Protein AF-A0AAV5D949-F1 (afdb_monomer_lite)

Organism: NCBI:txid191504

pLDDT: mean 74.68, std 20.15, range [32.56, 95.44]

InterPro domains:
  IPR048628 Exocyst complex component Sec3, C-terminal [PF20654] (2-278)

Structure (mmCIF, N/CA/C/O backbone):
data_AF-A0AAV5D949-F1
#
_entry.id   AF-A0AAV5D949-F1
#
loop_
_atom_site.group_PDB
_atom_site.id
_atom_site.type_symbol
_atom_site.label_atom_id
_atom_site.label_alt_id
_atom_site.label_comp_id
_atom_site.label_asym_id
_atom_site.label_entity_id
_atom_site.label_seq_id
_atom_site.pdbx_PDB_ins_code
_atom_site.Cartn_x
_atom_site.Cartn_y
_atom_site.Cartn_z
_atom_site.occupancy
_atom_site.B_iso_or_equiv
_atom_site.auth_seq_id
_atom_site.auth_comp_id
_atom_site.auth_asym_id
_atom_site.auth_atom_id
_atom_site.pdbx_PDB_model_num
ATOM 1 N N . MET A 1 1 ? 15.297 -3.477 -33.208 1.00 68.75 1 MET A N 1
ATOM 2 C CA . MET A 1 1 ? 16.360 -3.556 -32.180 1.00 68.75 1 MET A CA 1
ATOM 3 C C . MET A 1 1 ? 16.325 -4.951 -31.559 1.00 68.75 1 MET A C 1
ATOM 5 O O . MET A 1 1 ? 15.598 -5.147 -30.598 1.00 68.75 1 MET A O 1
ATOM 9 N N . GLN A 1 2 ? 17.064 -5.920 -32.110 1.00 80.25 2 GLN A N 1
ATOM 10 C CA . GLN A 1 2 ? 16.954 -7.345 -31.735 1.00 80.25 2 GLN A CA 1
ATOM 11 C C . GLN A 1 2 ? 17.128 -7.608 -30.227 1.00 80.25 2 GLN A C 1
ATOM 13 O O . GLN A 1 2 ? 16.377 -8.376 -29.640 1.00 80.25 2 GLN A O 1
ATOM 18 N N . PHE A 1 3 ? 18.030 -6.878 -29.565 1.00 82.19 3 PHE A N 1
ATOM 19 C CA . PHE A 1 3 ? 18.261 -7.021 -28.124 1.00 82.19 3 PHE A CA 1
ATOM 20 C C . PHE A 1 3 ? 17.050 -6.633 -27.247 1.00 82.19 3 PHE A C 1
ATOM 22 O O . PHE A 1 3 ? 16.949 -7.100 -26.113 1.00 82.19 3 PHE A O 1
ATOM 29 N N . VAL A 1 4 ? 16.140 -5.775 -27.735 1.00 83.44 4 VAL A N 1
ATOM 30 C CA . VAL A 1 4 ? 14.894 -5.423 -27.026 1.00 83.44 4 VAL A CA 1
ATOM 31 C C . VAL A 1 4 ? 13.921 -6.595 -27.085 1.00 83.44 4 VAL A C 1
ATOM 33 O O . VAL A 1 4 ? 13.303 -6.926 -26.076 1.00 83.44 4 VAL A O 1
ATOM 36 N N . ASP A 1 5 ? 13.816 -7.245 -28.244 1.00 87.19 5 ASP A N 1
ATOM 37 C CA . ASP A 1 5 ? 12.970 -8.426 -28.425 1.00 87.19 5 ASP A CA 1
ATOM 38 C C . ASP A 1 5 ? 13.488 -9.605 -27.590 1.00 87.19 5 ASP A C 1
ATOM 40 O O . ASP A 1 5 ? 12.704 -10.253 -26.895 1.00 87.19 5 ASP A O 1
ATOM 44 N N . ASP A 1 6 ? 14.810 -9.801 -27.546 1.00 87.75 6 ASP A N 1
ATOM 45 C CA . ASP A 1 6 ? 15.442 -10.795 -26.673 1.00 87.75 6 ASP A CA 1
ATOM 46 C C . ASP A 1 6 ? 15.144 -10.515 -25.194 1.00 87.75 6 ASP A C 1
ATOM 48 O O . ASP A 1 6 ? 14.794 -11.429 -24.445 1.00 87.75 6 ASP A O 1
ATOM 52 N N . ALA A 1 7 ? 15.241 -9.253 -24.757 1.00 86.56 7 ALA A N 1
ATOM 53 C CA . ALA A 1 7 ? 14.913 -8.868 -23.387 1.00 86.56 7 ALA A CA 1
ATOM 54 C C . ALA A 1 7 ? 13.438 -9.145 -23.053 1.00 86.56 7 ALA A C 1
ATOM 56 O O . ALA A 1 7 ? 13.158 -9.706 -21.994 1.00 86.56 7 ALA A O 1
ATOM 57 N N . CYS A 1 8 ? 12.512 -8.818 -23.962 1.00 89.06 8 CYS A N 1
ATOM 58 C CA . CYS A 1 8 ? 11.087 -9.115 -23.800 1.00 89.06 8 CYS A CA 1
ATOM 59 C C . CYS A 1 8 ? 10.851 -10.622 -23.635 1.00 89.06 8 CYS A C 1
ATOM 61 O O . CYS A 1 8 ? 10.204 -11.037 -22.676 1.00 89.06 8 CYS A O 1
ATOM 63 N N . TYR A 1 9 ? 11.460 -11.441 -24.495 1.00 88.31 9 TYR A N 1
ATOM 64 C CA . TYR A 1 9 ? 11.347 -12.897 -24.429 1.00 88.31 9 TYR A CA 1
ATOM 65 C C . TYR A 1 9 ? 11.876 -13.475 -23.104 1.00 88.31 9 TYR A C 1
ATOM 67 O O . TYR A 1 9 ? 11.264 -14.371 -22.516 1.00 88.31 9 TYR A O 1
ATOM 75 N N . GLN A 1 10 ? 12.996 -12.953 -22.586 1.00 87.06 10 GLN A N 1
ATOM 76 C CA . GLN A 1 10 ? 13.515 -13.385 -21.282 1.00 87.06 10 GLN A CA 1
ATOM 77 C C . GLN A 1 10 ? 12.576 -13.019 -20.126 1.00 87.06 10 GLN A C 1
ATOM 79 O O . GLN A 1 10 ? 12.446 -13.803 -19.185 1.00 87.06 10 GLN A O 1
ATOM 84 N N . ILE A 1 11 ? 11.927 -11.851 -20.189 1.00 88.62 11 ILE A N 1
ATOM 85 C CA . ILE A 1 11 ? 10.955 -11.419 -19.177 1.00 88.62 11 ILE A CA 1
ATOM 86 C C . ILE A 1 11 ? 9.724 -12.332 -19.221 1.00 88.62 11 ILE A C 1
ATOM 88 O O . ILE A 1 11 ? 9.352 -12.883 -18.191 1.00 88.62 11 ILE A O 1
ATOM 92 N N . GLU A 1 12 ? 9.151 -12.583 -20.399 1.00 87.50 12 GLU A N 1
ATOM 93 C CA . GLU A 1 12 ? 7.980 -13.461 -20.566 1.00 87.50 12 GLU A CA 1
ATOM 94 C C . GLU A 1 12 ? 8.229 -14.888 -20.061 1.00 87.50 12 GLU A C 1
ATOM 96 O O . GLU A 1 12 ? 7.373 -15.502 -19.426 1.00 87.50 12 GLU A O 1
ATOM 101 N N . LYS A 1 13 ? 9.432 -15.426 -20.285 1.00 84.50 13 LYS A N 1
ATOM 102 C CA . LYS A 1 13 ? 9.799 -16.769 -19.819 1.00 84.50 13 LYS A CA 1
ATOM 103 C C . LYS A 1 13 ? 9.964 -16.855 -18.296 1.00 84.50 13 LYS A C 1
ATOM 105 O O . LYS A 1 13 ? 9.935 -17.961 -17.747 1.00 84.50 13 LYS A O 1
ATOM 110 N N . TYR A 1 14 ? 10.144 -15.723 -17.612 1.00 78.69 14 TYR A N 1
ATOM 111 C CA . TYR A 1 14 ? 10.435 -15.697 -16.182 1.00 78.69 14 TYR A CA 1
ATOM 112 C C . TYR A 1 14 ? 9.275 -16.232 -15.331 1.00 78.69 14 TYR A C 1
ATOM 114 O O . TYR A 1 14 ? 9.539 -16.778 -14.270 1.00 78.69 14 TYR A O 1
ATOM 122 N N . GLU A 1 15 ? 8.029 -16.202 -15.820 1.00 67.31 15 GLU A N 1
ATOM 123 C CA . GLU A 1 15 ? 6.811 -16.621 -15.098 1.00 67.31 15 GLU A CA 1
ATOM 124 C C . GLU A 1 15 ? 6.887 -18.012 -14.418 1.00 67.31 15 GLU A C 1
ATOM 126 O O . GLU A 1 15 ? 6.203 -18.252 -13.428 1.00 67.31 15 GLU A O 1
ATOM 131 N N . ARG A 1 16 ? 7.695 -18.957 -14.923 1.00 60.06 16 ARG A N 1
ATOM 132 C CA . ARG A 1 16 ? 7.466 -20.394 -14.670 1.00 60.06 16 ARG A CA 1
ATOM 133 C C . ARG A 1 16 ? 8.043 -20.988 -13.377 1.00 60.06 16 ARG A C 1
ATOM 135 O O . ARG A 1 16 ? 7.654 -22.103 -13.065 1.00 60.06 16 ARG A O 1
ATOM 142 N N . ASN A 1 17 ? 8.944 -20.326 -12.637 1.00 53.75 17 ASN A N 1
ATOM 143 C CA . ASN A 1 17 ? 9.616 -20.931 -11.457 1.00 53.75 17 ASN A CA 1
ATOM 144 C C . ASN A 1 17 ? 10.099 -19.914 -10.391 1.00 53.75 17 ASN A C 1
ATOM 146 O O . ASN A 1 17 ? 11.137 -20.110 -9.754 1.00 53.75 17 ASN A O 1
ATOM 150 N N . VAL A 1 18 ? 9.405 -18.788 -10.213 1.00 62.72 18 VAL A N 1
ATOM 151 C CA . VAL A 1 18 ? 9.903 -17.674 -9.381 1.00 62.72 18 VAL A CA 1
ATOM 152 C C . VAL A 1 18 ? 9.480 -17.833 -7.924 1.00 62.72 18 VAL A C 1
ATOM 154 O O . VAL A 1 18 ? 8.304 -18.047 -7.635 1.00 62.72 18 VAL A O 1
ATOM 157 N N . ARG A 1 19 ? 10.426 -17.665 -6.991 1.00 65.75 19 ARG A N 1
ATOM 158 C CA . ARG A 1 19 ? 10.097 -17.423 -5.577 1.00 65.75 19 ARG A CA 1
ATOM 159 C C . ARG A 1 19 ? 9.357 -16.090 -5.475 1.00 65.75 19 ARG A C 1
ATOM 161 O O . ARG A 1 19 ? 9.929 -15.065 -5.822 1.00 65.75 19 ARG A O 1
ATOM 168 N N . GLN A 1 20 ? 8.121 -16.092 -4.987 1.00 72.38 20 GLN A N 1
ATOM 169 C CA . GLN A 1 20 ? 7.259 -14.900 -4.955 1.00 72.38 20 GLN A CA 1
ATOM 170 C C . GLN A 1 20 ? 7.545 -13.987 -3.755 1.00 72.38 20 GLN A C 1
ATOM 172 O O . GLN A 1 20 ? 6.646 -13.576 -3.027 1.00 72.38 20 GLN A O 1
ATOM 177 N N . ILE A 1 21 ? 8.829 -13.718 -3.521 1.00 75.31 21 ILE A N 1
ATOM 178 C CA . ILE A 1 21 ? 9.333 -12.840 -2.469 1.00 75.31 21 ILE A CA 1
ATOM 179 C C . ILE A 1 21 ? 10.535 -12.082 -3.039 1.00 75.31 21 ILE A C 1
ATOM 181 O O . ILE A 1 21 ? 11.415 -12.697 -3.651 1.00 75.31 21 ILE A O 1
ATOM 185 N N . GLY A 1 22 ? 10.592 -10.773 -2.799 1.00 83.88 22 GLY A N 1
ATOM 186 C CA . GLY A 1 22 ? 11.684 -9.916 -3.231 1.00 83.88 22 GLY A CA 1
ATOM 187 C C . GLY A 1 22 ? 11.547 -9.371 -4.649 1.00 83.88 22 GLY A C 1
ATOM 188 O O . GLY A 1 22 ? 10.557 -9.566 -5.362 1.00 83.88 22 GLY A O 1
ATOM 189 N N . VAL A 1 23 ? 12.586 -8.646 -5.055 1.00 88.88 23 VAL A N 1
ATOM 190 C CA . VAL A 1 23 ? 12.627 -7.937 -6.336 1.00 88.88 23 VAL A CA 1
ATOM 191 C C . VAL A 1 23 ? 12.998 -8.890 -7.473 1.00 88.88 23 VAL A C 1
ATOM 193 O O . VAL A 1 23 ? 14.046 -9.540 -7.446 1.00 88.88 23 VAL A O 1
ATOM 196 N N . VAL A 1 24 ? 12.173 -8.933 -8.520 1.00 90.31 24 VAL A N 1
ATOM 197 C CA . VAL A 1 24 ? 12.415 -9.749 -9.711 1.00 90.31 24 VAL A CA 1
ATOM 198 C C . VAL A 1 24 ? 13.650 -9.239 -10.474 1.00 90.31 24 VAL A C 1
ATOM 200 O O . VAL A 1 24 ? 13.808 -8.031 -10.668 1.00 90.31 24 VAL A O 1
ATOM 203 N N . PRO A 1 25 ? 14.535 -10.121 -10.977 1.00 88.25 25 PRO A N 1
ATOM 204 C CA . PRO A 1 25 ? 15.844 -9.732 -11.509 1.00 88.25 25 PRO A CA 1
ATOM 205 C C . PRO A 1 25 ? 15.811 -8.825 -12.741 1.00 88.25 25 PRO A C 1
ATOM 207 O O . PRO A 1 25 ? 16.803 -8.153 -13.024 1.00 88.25 25 PRO A O 1
ATOM 210 N N . TYR A 1 26 ? 14.714 -8.808 -13.503 1.00 89.19 26 TYR A N 1
ATOM 211 C CA . TYR A 1 26 ? 14.608 -7.954 -14.686 1.00 89.19 26 TYR A CA 1
ATOM 212 C C . TYR A 1 26 ? 14.356 -6.478 -14.341 1.00 89.19 26 TYR A C 1
ATOM 214 O O . TYR A 1 26 ? 14.733 -5.612 -15.125 1.00 89.19 26 TYR A O 1
ATOM 222 N N . ILE A 1 27 ? 13.816 -6.165 -13.156 1.00 89.69 27 ILE A N 1
ATOM 223 C CA . ILE A 1 27 ? 13.620 -4.779 -12.699 1.00 89.69 27 ILE A CA 1
ATOM 224 C C . ILE A 1 27 ? 14.947 -4.030 -12.527 1.00 89.69 27 ILE A C 1
ATOM 226 O O . ILE A 1 27 ? 15.116 -2.989 -13.159 1.00 89.69 27 ILE A O 1
ATOM 230 N N . PRO A 1 28 ? 15.941 -4.522 -11.760 1.00 83.62 28 PRO A N 1
ATOM 231 C CA . PRO A 1 28 ? 17.217 -3.825 -11.634 1.00 83.62 28 PRO A CA 1
ATOM 232 C C . PRO A 1 28 ? 18.026 -3.796 -12.937 1.00 83.62 28 PRO A C 1
ATOM 234 O O . PRO A 1 28 ? 18.882 -2.930 -13.086 1.00 83.62 28 PRO A O 1
ATOM 237 N N . ARG A 1 29 ? 17.761 -4.704 -13.888 1.00 85.75 29 ARG A N 1
ATOM 238 C CA . ARG A 1 29 ? 18.416 -4.725 -15.209 1.00 85.75 29 ARG A CA 1
ATOM 239 C C . ARG A 1 29 ? 17.853 -3.688 -16.182 1.00 85.75 29 ARG A C 1
ATOM 241 O O . ARG A 1 29 ? 18.522 -3.368 -17.163 1.00 85.75 29 ARG A O 1
ATOM 248 N N . PHE A 1 30 ? 16.667 -3.143 -15.908 1.00 84.88 30 PHE A N 1
ATOM 249 C CA . PHE A 1 30 ? 16.029 -2.144 -16.763 1.00 84.88 30 PHE A CA 1
ATOM 250 C C . PHE A 1 30 ? 16.908 -0.908 -16.978 1.00 84.88 30 PHE A C 1
ATOM 252 O O . PHE A 1 30 ? 17.024 -0.450 -18.107 1.00 84.88 30 PHE A O 1
ATOM 259 N N . SER A 1 31 ? 17.593 -0.409 -15.943 1.00 76.00 31 SER A N 1
ATOM 260 C CA . SER A 1 31 ? 18.441 0.789 -16.063 1.00 76.00 31 SER A CA 1
ATOM 261 C C . SER A 1 31 ? 19.597 0.602 -17.053 1.00 76.00 31 SER A C 1
ATOM 263 O O . SER A 1 31 ? 19.883 1.492 -17.850 1.00 76.00 31 SER A O 1
ATOM 265 N N . GLN A 1 32 ? 20.230 -0.575 -17.055 1.00 80.19 32 GLN A N 1
ATOM 266 C CA . GLN A 1 32 ? 21.300 -0.911 -18.001 1.00 80.19 32 GLN A CA 1
ATOM 267 C C . GLN A 1 32 ? 20.771 -1.004 -19.433 1.00 80.19 32 GLN A C 1
ATOM 269 O O . GLN A 1 32 ? 21.444 -0.599 -20.380 1.00 80.19 32 GLN A O 1
ATOM 274 N N . LEU A 1 33 ? 19.564 -1.548 -19.592 1.00 83.50 33 LEU A N 1
ATOM 275 C CA . LEU A 1 33 ? 18.920 -1.675 -20.889 1.00 83.50 33 LEU A CA 1
ATOM 276 C C . LEU A 1 33 ? 18.476 -0.315 -21.437 1.00 83.50 33 LEU A C 1
ATOM 278 O O . LEU A 1 33 ? 18.767 -0.016 -22.590 1.00 83.50 33 LEU A O 1
ATOM 282 N N . ALA A 1 34 ? 17.872 0.526 -20.596 1.00 82.44 34 ALA A N 1
ATOM 283 C CA . ALA A 1 34 ? 17.511 1.902 -20.917 1.00 82.44 34 ALA A CA 1
ATOM 284 C C . ALA A 1 34 ? 18.740 2.707 -21.367 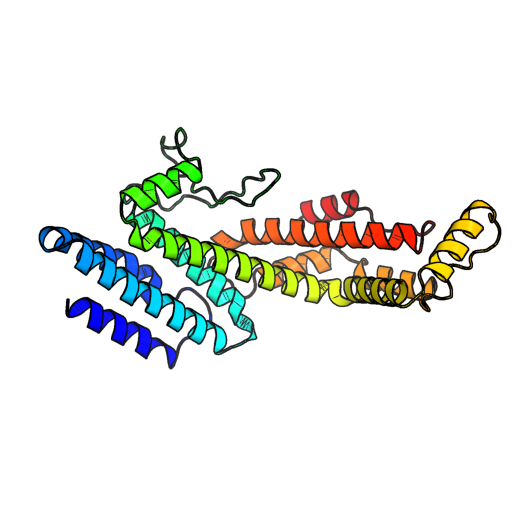1.00 82.44 34 ALA A C 1
ATOM 286 O O . ALA A 1 34 ? 18.732 3.292 -22.445 1.00 82.44 34 ALA A O 1
ATOM 287 N N . ALA A 1 35 ? 19.854 2.629 -20.629 1.00 80.00 35 ALA A N 1
ATOM 288 C CA . ALA A 1 35 ? 21.103 3.291 -21.013 1.00 80.00 35 ALA A CA 1
ATOM 289 C C . ALA A 1 35 ? 21.617 2.856 -22.398 1.00 80.00 35 ALA A C 1
ATOM 291 O O . ALA A 1 35 ? 22.103 3.686 -23.162 1.00 80.00 35 ALA A O 1
ATOM 292 N N . ARG A 1 36 ? 21.486 1.569 -22.755 1.00 82.44 36 ARG A N 1
ATOM 293 C CA . ARG A 1 36 ? 21.818 1.083 -24.107 1.00 82.44 36 ARG A CA 1
ATOM 294 C C . ARG A 1 36 ? 20.840 1.592 -25.160 1.00 82.44 36 ARG A C 1
ATOM 296 O O . ARG A 1 36 ? 21.269 1.902 -26.262 1.00 82.44 36 ARG A O 1
ATOM 303 N N . MET A 1 37 ? 19.548 1.670 -24.848 1.00 83.88 37 MET A N 1
ATOM 304 C CA . MET A 1 37 ? 18.523 2.177 -25.765 1.00 83.88 37 MET A CA 1
ATOM 305 C C . MET A 1 37 ? 18.729 3.664 -26.083 1.00 83.88 37 MET A C 1
ATOM 307 O O . MET A 1 37 ? 18.634 4.046 -27.248 1.00 83.88 37 MET A O 1
ATOM 311 N N . GLU A 1 38 ? 19.106 4.480 -25.095 1.00 81.00 38 GLU A N 1
ATOM 312 C CA . GLU A 1 38 ? 19.40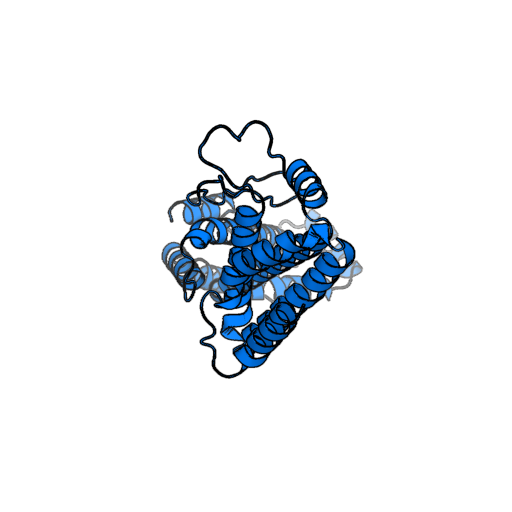3 5.906 -25.301 1.00 81.00 38 GLU A CA 1
ATOM 313 C C . GLU A 1 38 ? 20.604 6.148 -26.243 1.00 81.00 38 GLU A C 1
ATOM 315 O O . GLU A 1 38 ? 20.665 7.176 -26.911 1.00 81.00 38 GLU A O 1
ATOM 320 N N . GLN A 1 39 ? 21.534 5.195 -26.398 1.00 80.25 39 GLN A N 1
ATOM 321 C CA . GLN A 1 39 ? 22.636 5.324 -27.370 1.00 80.25 39 GLN A CA 1
ATOM 322 C C . GLN A 1 39 ? 22.149 5.355 -28.831 1.00 80.25 39 GLN A C 1
ATOM 324 O O . GLN A 1 39 ? 22.858 5.846 -29.708 1.00 80.25 39 GLN A O 1
ATOM 329 N N . TYR A 1 40 ? 20.936 4.860 -29.102 1.00 76.12 40 TYR A N 1
ATOM 330 C CA . TYR A 1 40 ? 20.347 4.797 -30.443 1.00 76.12 40 TYR A CA 1
ATOM 331 C C . TYR A 1 40 ? 19.478 6.013 -30.797 1.00 76.12 40 TYR A C 1
ATOM 333 O O . TYR A 1 40 ? 18.932 6.056 -31.902 1.00 76.12 40 TYR A O 1
ATOM 341 N N . ILE A 1 41 ? 19.359 7.021 -29.918 1.00 71.44 41 ILE A N 1
ATOM 342 C CA . ILE A 1 41 ? 18.559 8.235 -30.188 1.00 71.44 41 ILE A CA 1
ATOM 343 C C . ILE A 1 41 ? 19.006 8.935 -31.474 1.00 71.44 41 ILE A C 1
ATOM 345 O O . ILE A 1 41 ? 18.161 9.441 -32.209 1.00 71.44 41 ILE A O 1
ATOM 349 N N . ASN A 1 42 ? 20.305 8.892 -31.793 1.00 67.69 42 ASN A N 1
ATOM 350 C CA . ASN A 1 42 ? 20.860 9.467 -33.022 1.00 67.69 42 ASN A CA 1
ATOM 351 C C . ASN A 1 42 ? 20.287 8.836 -34.314 1.00 67.69 42 ASN A C 1
ATOM 353 O O . ASN A 1 42 ? 20.532 9.366 -35.393 1.00 67.69 42 ASN A O 1
ATOM 357 N N . GLY A 1 43 ? 19.548 7.719 -34.223 1.00 64.69 43 GLY A N 1
ATOM 358 C CA . GLY A 1 43 ? 18.861 7.067 -35.342 1.00 64.69 43 GLY A CA 1
ATOM 359 C C . GLY A 1 43 ? 17.377 7.441 -35.504 1.00 64.69 43 GLY A C 1
ATOM 360 O O . GLY A 1 43 ? 16.936 7.607 -36.636 1.00 64.69 43 GLY A O 1
ATOM 361 N N . SER A 1 44 ? 16.604 7.549 -34.407 1.00 76.56 44 SER A N 1
ATOM 362 C CA . SER A 1 44 ? 15.207 8.049 -34.343 1.00 76.56 44 SER A CA 1
ATOM 363 C C . SER A 1 44 ? 14.648 7.907 -32.913 1.00 76.56 44 SER A C 1
ATOM 365 O O . SER A 1 44 ? 14.584 6.796 -32.379 1.00 76.56 44 SER A O 1
ATOM 367 N N . ARG A 1 45 ? 14.198 9.011 -32.296 1.00 83.31 45 ARG A N 1
ATOM 368 C CA . ARG A 1 45 ? 13.609 9.016 -30.941 1.00 83.31 45 ARG A CA 1
ATOM 369 C C . ARG A 1 45 ? 12.348 8.146 -30.847 1.00 83.31 45 ARG A C 1
ATOM 371 O O . ARG A 1 45 ? 12.193 7.407 -29.875 1.00 83.31 45 ARG A O 1
ATOM 378 N N . ASP A 1 46 ? 11.519 8.151 -31.889 1.00 84.75 46 ASP A N 1
ATOM 379 C CA . ASP A 1 46 ? 10.260 7.400 -31.928 1.00 84.75 46 ASP A CA 1
ATOM 380 C C . ASP A 1 46 ? 10.475 5.889 -31.786 1.00 84.75 46 ASP A C 1
ATOM 382 O O . ASP A 1 46 ? 9.691 5.203 -31.131 1.00 84.75 46 ASP A O 1
ATOM 386 N N . LEU A 1 47 ? 11.554 5.351 -32.364 1.00 84.88 47 LEU A N 1
ATOM 387 C CA . LEU A 1 47 ? 11.880 3.926 -32.249 1.00 84.88 47 LEU A CA 1
ATOM 388 C C . LEU A 1 47 ? 12.289 3.548 -30.820 1.00 84.88 47 LEU A C 1
ATOM 390 O O . LEU A 1 47 ? 11.938 2.468 -30.339 1.00 84.88 47 LEU A O 1
ATOM 394 N N . VAL A 1 48 ? 13.015 4.434 -30.136 1.00 85.38 48 VAL A N 1
ATOM 395 C CA . VAL A 1 48 ? 13.416 4.260 -28.733 1.00 85.38 48 VAL A CA 1
ATOM 396 C C . VAL A 1 48 ? 12.188 4.326 -27.822 1.00 85.38 48 VAL A C 1
ATOM 398 O O . VAL A 1 48 ? 12.013 3.470 -26.956 1.00 85.38 48 VAL A O 1
ATOM 401 N N . ASP A 1 49 ? 11.281 5.269 -28.071 1.00 87.50 49 ASP A N 1
ATOM 402 C CA . ASP A 1 49 ? 10.034 5.423 -27.318 1.00 87.50 49 ASP A CA 1
ATOM 403 C C . ASP A 1 49 ? 9.060 4.247 -27.517 1.00 87.50 49 ASP A C 1
ATOM 405 O O . ASP A 1 49 ? 8.459 3.751 -26.555 1.00 87.50 49 ASP A O 1
ATOM 409 N N . GLN A 1 50 ? 8.951 3.723 -28.741 1.00 88.81 50 GLN A N 1
ATOM 410 C CA . GLN A 1 50 ? 8.203 2.491 -29.013 1.00 88.81 50 GLN A CA 1
ATOM 411 C C . GLN A 1 50 ? 8.800 1.293 -28.270 1.00 88.81 50 GLN A C 1
ATOM 413 O O . GLN A 1 50 ? 8.065 0.499 -27.676 1.00 88.81 50 GLN A O 1
ATOM 418 N N . ALA A 1 51 ? 10.129 1.178 -28.247 1.00 89.69 51 ALA A N 1
ATOM 419 C CA . ALA A 1 51 ? 10.810 0.117 -27.520 1.00 89.69 51 ALA A CA 1
ATOM 420 C C . ALA A 1 51 ? 10.605 0.230 -25.996 1.00 89.69 51 ALA A C 1
ATOM 422 O O . ALA A 1 51 ? 10.352 -0.789 -25.353 1.00 89.69 51 ALA A O 1
ATOM 423 N N . TYR A 1 52 ? 10.622 1.443 -25.424 1.00 90.00 52 TYR A N 1
ATOM 424 C CA . TYR A 1 52 ? 10.281 1.660 -24.012 1.00 90.00 52 TYR A CA 1
ATOM 425 C C . TYR A 1 52 ? 8.849 1.259 -23.697 1.00 90.00 52 TYR A C 1
ATOM 427 O O . TYR A 1 52 ? 8.601 0.571 -22.707 1.00 90.00 52 TYR A O 1
ATOM 435 N N . THR A 1 53 ? 7.914 1.663 -24.557 1.00 91.25 53 THR A N 1
ATOM 436 C CA . THR A 1 53 ? 6.504 1.304 -24.404 1.00 91.25 53 THR A CA 1
ATOM 437 C C . THR A 1 53 ? 6.347 -0.214 -24.379 1.00 91.25 53 THR A C 1
ATOM 439 O O . THR A 1 53 ? 5.757 -0.754 -23.448 1.00 91.25 53 THR A O 1
ATOM 442 N N . LYS A 1 54 ? 6.941 -0.917 -25.349 1.00 92.31 54 LYS A N 1
ATOM 443 C CA . LYS A 1 54 ? 6.876 -2.380 -25.436 1.00 92.31 54 LYS A CA 1
ATOM 444 C C . LYS A 1 54 ? 7.444 -3.049 -24.184 1.00 92.31 54 LYS A C 1
ATOM 446 O O . LYS A 1 54 ? 6.772 -3.882 -23.577 1.00 92.31 54 LYS A O 1
ATOM 451 N N . ILE A 1 55 ? 8.660 -2.681 -23.782 1.00 92.06 55 ILE A N 1
ATOM 452 C CA . ILE A 1 55 ? 9.348 -3.404 -22.714 1.00 92.06 55 ILE A CA 1
ATOM 453 C C . ILE A 1 55 ? 8.745 -3.148 -21.336 1.00 92.06 55 ILE A C 1
ATOM 455 O O . ILE A 1 55 ? 8.532 -4.102 -20.593 1.00 92.06 55 ILE A O 1
ATOM 459 N N . VAL A 1 56 ? 8.423 -1.897 -20.994 1.00 92.62 56 VAL A N 1
ATOM 460 C CA . VAL A 1 56 ? 7.887 -1.578 -19.664 1.00 92.62 56 VAL A CA 1
ATOM 461 C C . VAL A 1 56 ? 6.470 -2.127 -19.513 1.00 92.62 56 VAL A C 1
ATOM 463 O O . VAL A 1 56 ? 6.132 -2.665 -18.458 1.00 92.62 56 VAL A O 1
ATOM 466 N N . SER A 1 57 ? 5.670 -2.106 -20.586 1.00 94.19 57 SER A N 1
ATOM 467 C CA . SER A 1 57 ? 4.368 -2.777 -20.598 1.00 94.19 57 SER A CA 1
ATOM 468 C C . SER A 1 57 ? 4.494 -4.276 -20.313 1.00 94.19 57 SER A C 1
ATOM 470 O O . SER A 1 57 ? 3.781 -4.782 -19.448 1.00 94.19 57 SER A O 1
ATOM 472 N N . ILE A 1 58 ? 5.420 -4.984 -20.972 1.00 94.06 58 ILE A N 1
ATOM 473 C CA . ILE A 1 58 ? 5.651 -6.414 -20.707 1.00 94.06 58 ILE A CA 1
ATOM 474 C C . ILE A 1 58 ? 6.156 -6.625 -19.274 1.00 94.06 58 ILE A C 1
ATOM 476 O O . ILE A 1 58 ? 5.634 -7.486 -18.573 1.00 94.06 58 ILE A O 1
ATOM 480 N N . MET A 1 59 ? 7.102 -5.813 -18.790 1.00 94.25 59 MET A N 1
ATOM 481 C CA . MET A 1 59 ? 7.604 -5.907 -17.413 1.00 94.25 59 MET A CA 1
ATOM 482 C C . MET A 1 59 ? 6.483 -5.846 -16.372 1.00 94.25 59 MET A C 1
ATOM 484 O O . MET A 1 59 ? 6.507 -6.629 -15.422 1.00 94.25 59 MET A O 1
ATOM 488 N N . PHE A 1 60 ? 5.517 -4.937 -16.542 1.00 95.44 60 PHE A N 1
ATOM 489 C CA . PHE A 1 60 ? 4.404 -4.774 -15.604 1.00 95.44 60 PHE A CA 1
ATOM 490 C C . PHE A 1 60 ? 3.382 -5.904 -15.732 1.00 95.44 60 PHE A C 1
ATOM 492 O O . PHE A 1 60 ? 2.975 -6.454 -14.716 1.00 95.44 60 PHE A O 1
ATOM 499 N N . VAL A 1 61 ? 3.024 -6.316 -16.953 1.00 95.06 61 VAL A N 1
ATOM 500 C CA . VAL A 1 61 ? 2.109 -7.453 -17.170 1.00 95.06 61 VAL A CA 1
ATOM 501 C C . VAL A 1 61 ? 2.664 -8.735 -16.552 1.00 95.06 61 VAL A C 1
ATOM 503 O O . VAL A 1 61 ? 1.942 -9.470 -15.882 1.00 95.06 61 VAL A O 1
ATOM 506 N N . ILE A 1 62 ? 3.952 -9.005 -16.756 1.00 93.25 62 ILE A N 1
ATOM 507 C CA . ILE A 1 62 ? 4.605 -10.191 -16.205 1.00 93.25 62 ILE A CA 1
ATOM 508 C C . ILE A 1 62 ? 4.748 -10.082 -14.683 1.00 93.25 62 ILE A C 1
ATOM 510 O O . ILE A 1 62 ? 4.525 -11.071 -13.989 1.00 93.25 62 ILE A O 1
ATOM 514 N N . LEU A 1 63 ? 5.044 -8.891 -14.148 1.00 93.75 63 LEU A N 1
ATOM 515 C CA . LEU A 1 63 ? 5.104 -8.674 -12.700 1.00 93.75 63 LEU A CA 1
ATOM 516 C C . LEU A 1 63 ? 3.756 -8.973 -12.031 1.00 93.75 63 LEU A C 1
ATOM 518 O O . LEU A 1 63 ? 3.720 -9.690 -11.035 1.00 93.75 63 LEU A O 1
ATOM 522 N N . GLU A 1 64 ? 2.661 -8.475 -12.604 1.00 93.44 64 GLU A N 1
ATOM 523 C CA . GLU A 1 64 ? 1.300 -8.728 -12.118 1.00 93.44 64 GLU A CA 1
ATOM 524 C C . GLU A 1 64 ? 0.964 -10.224 -12.130 1.00 93.44 64 GLU A C 1
ATOM 526 O O . GLU A 1 64 ? 0.461 -10.765 -11.146 1.00 93.44 64 GLU A O 1
ATOM 531 N N . LYS A 1 65 ? 1.317 -10.938 -13.205 1.00 91.62 65 LYS A N 1
ATOM 532 C CA . LYS A 1 65 ? 1.127 -12.393 -13.263 1.00 91.62 65 LYS A CA 1
ATOM 533 C C . LYS A 1 65 ? 1.954 -13.135 -12.216 1.00 91.62 65 LYS A C 1
ATOM 535 O O . LYS A 1 65 ? 1.433 -14.053 -11.593 1.00 91.62 65 LYS A O 1
ATOM 540 N N . ILE A 1 66 ? 3.212 -12.740 -12.001 1.00 90.94 66 ILE A N 1
ATOM 541 C CA . ILE A 1 66 ? 4.076 -13.329 -10.964 1.00 90.94 66 ILE A CA 1
ATOM 542 C C . ILE A 1 66 ? 3.471 -13.098 -9.578 1.00 90.94 66 ILE A C 1
ATOM 544 O O . ILE A 1 66 ? 3.419 -14.029 -8.777 1.00 90.94 66 ILE A O 1
ATOM 548 N N . ALA A 1 67 ? 2.984 -11.886 -9.302 1.00 91.38 67 ALA A N 1
ATOM 549 C CA . ALA A 1 67 ? 2.346 -11.558 -8.033 1.00 91.38 67 ALA A CA 1
ATOM 550 C C . ALA A 1 67 ? 1.105 -12.431 -7.774 1.00 91.38 67 ALA A C 1
ATOM 552 O O . ALA A 1 67 ? 0.877 -12.847 -6.641 1.00 91.38 67 ALA A O 1
ATOM 553 N N . GLN A 1 68 ? 0.341 -12.759 -8.820 1.00 90.50 68 GLN A N 1
ATOM 554 C CA . GLN A 1 68 ? -0.879 -13.568 -8.730 1.00 90.50 68 GLN A CA 1
ATOM 555 C C . GLN A 1 68 ? -0.649 -15.076 -8.538 1.00 90.50 68 GLN A C 1
ATOM 557 O O . GLN A 1 68 ? -1.608 -15.781 -8.225 1.00 90.50 68 GLN A O 1
ATOM 562 N N . VAL A 1 69 ? 0.584 -15.583 -8.678 1.00 88.56 69 VAL A N 1
ATOM 563 C CA . VAL A 1 69 ? 0.881 -17.019 -8.495 1.00 88.56 69 VAL A CA 1
ATOM 564 C C . VAL A 1 69 ? 0.536 -17.489 -7.076 1.00 88.56 69 VAL A C 1
ATOM 566 O O . VAL A 1 69 ? -0.091 -18.536 -6.913 1.00 88.56 69 VAL A O 1
ATOM 569 N N . GLU A 1 70 ? 0.874 -16.697 -6.053 1.00 86.12 70 GLU A N 1
ATOM 570 C CA . GLU A 1 70 ? 0.467 -16.935 -4.665 1.00 86.12 70 GLU A CA 1
ATOM 571 C C . GLU A 1 70 ? -0.333 -15.736 -4.128 1.00 86.12 70 GLU A C 1
ATOM 573 O O . GLU A 1 70 ? 0.256 -14.727 -3.724 1.00 86.12 70 GLU A O 1
ATOM 578 N N . PRO A 1 71 ? -1.672 -15.855 -4.004 1.00 85.75 71 PRO A N 1
ATOM 579 C CA . PRO A 1 71 ? -2.552 -14.768 -3.557 1.00 85.75 71 PRO A CA 1
ATOM 580 C C . PRO A 1 71 ? -2.152 -14.118 -2.225 1.00 85.75 71 PRO A C 1
ATOM 582 O O . PRO A 1 71 ? -2.431 -12.950 -1.975 1.00 85.75 71 PRO A O 1
ATOM 585 N N . LYS A 1 72 ? -1.468 -14.873 -1.360 1.00 85.88 72 LYS A N 1
ATOM 586 C CA . LYS A 1 72 ? -0.961 -14.412 -0.063 1.00 85.88 72 LYS A CA 1
ATOM 587 C C . LYS A 1 72 ? 0.117 -13.327 -0.178 1.00 85.88 72 LYS A C 1
ATOM 589 O O . LYS A 1 72 ? 0.276 -12.550 0.764 1.00 85.88 72 LYS A O 1
ATOM 594 N N . TYR A 1 73 ? 0.887 -13.315 -1.264 1.00 89.69 73 TYR A N 1
ATOM 595 C CA . TYR A 1 73 ? 2.058 -12.449 -1.421 1.00 89.69 73 TYR A CA 1
ATOM 596 C C . TYR A 1 73 ? 1.869 -11.353 -2.464 1.00 89.69 73 TYR A C 1
ATOM 598 O O . TYR A 1 73 ? 2.763 -10.523 -2.588 1.00 89.69 73 TYR A O 1
ATOM 606 N N . VAL A 1 74 ? 0.720 -11.306 -3.150 1.00 92.31 74 VAL A N 1
ATOM 607 C CA . VAL A 1 74 ? 0.416 -10.349 -4.229 1.00 92.31 74 VAL A CA 1
ATOM 608 C C . VAL A 1 74 ? 0.878 -8.940 -3.874 1.00 92.31 74 VAL A C 1
ATOM 610 O O . VAL A 1 74 ? 1.744 -8.388 -4.545 1.00 92.31 74 VAL A O 1
ATOM 613 N N . ASP A 1 75 ? 0.365 -8.373 -2.781 1.00 93.75 75 ASP A N 1
ATOM 614 C CA . ASP A 1 75 ? 0.675 -6.986 -2.440 1.00 93.75 75 ASP A CA 1
ATOM 615 C C . ASP A 1 75 ? 2.142 -6.787 -2.033 1.00 93.75 75 ASP A C 1
ATOM 617 O O . ASP A 1 75 ? 2.713 -5.753 -2.358 1.00 93.75 75 ASP A O 1
ATOM 621 N N . ILE A 1 76 ? 2.770 -7.776 -1.383 1.00 92.00 76 ILE A N 1
ATOM 622 C CA . ILE A 1 76 ? 4.190 -7.718 -0.990 1.00 92.00 76 ILE A CA 1
ATOM 623 C C . ILE A 1 76 ? 5.079 -7.716 -2.238 1.00 92.00 76 ILE A C 1
ATOM 625 O O . ILE A 1 76 ? 5.972 -6.884 -2.367 1.00 92.00 76 ILE A O 1
ATOM 629 N N . VAL A 1 77 ? 4.799 -8.606 -3.192 1.00 92.94 77 VAL A N 1
ATOM 630 C CA . VAL A 1 77 ? 5.524 -8.659 -4.463 1.00 92.94 77 VAL A CA 1
ATOM 631 C C . VAL A 1 77 ? 5.353 -7.340 -5.208 1.00 92.94 77 VAL A C 1
ATOM 633 O O . VAL A 1 77 ? 6.351 -6.744 -5.606 1.00 92.94 77 VAL A O 1
ATOM 636 N N . LEU A 1 78 ? 4.123 -6.846 -5.365 1.00 94.25 78 LEU A N 1
ATOM 637 C CA . LEU A 1 78 ? 3.873 -5.607 -6.102 1.00 94.25 78 LEU A CA 1
ATOM 638 C C . LEU A 1 78 ? 4.550 -4.402 -5.435 1.00 94.25 78 LEU A C 1
ATOM 640 O O . LEU A 1 78 ? 5.244 -3.652 -6.123 1.00 94.25 78 LEU A O 1
ATOM 644 N N . LEU A 1 79 ? 4.416 -4.227 -4.114 1.00 92.31 79 LEU A N 1
ATOM 645 C CA . LEU A 1 79 ? 4.989 -3.062 -3.435 1.00 92.31 79 LEU A CA 1
ATOM 646 C C . LEU A 1 79 ? 6.525 -3.044 -3.513 1.00 92.31 79 LEU A C 1
ATOM 648 O O . LEU A 1 79 ? 7.101 -2.004 -3.825 1.00 92.31 79 LEU A O 1
ATOM 652 N N . GLU A 1 80 ? 7.201 -4.181 -3.322 1.00 89.81 80 GLU A N 1
ATOM 653 C CA . GLU A 1 80 ? 8.669 -4.228 -3.384 1.00 89.81 80 GLU A CA 1
ATOM 654 C C . GLU A 1 80 ? 9.182 -3.960 -4.798 1.00 89.81 80 GLU A C 1
ATOM 656 O O . GLU A 1 80 ? 10.153 -3.230 -5.008 1.00 89.81 80 GLU A O 1
ATOM 661 N N . ASN A 1 81 ? 8.514 -4.546 -5.788 1.00 92.81 81 ASN A N 1
ATOM 662 C CA . ASN A 1 81 ? 8.946 -4.475 -7.172 1.00 92.81 81 ASN A CA 1
ATOM 663 C C . ASN A 1 81 ? 8.678 -3.099 -7.789 1.00 92.81 81 ASN A C 1
ATOM 665 O O . ASN A 1 81 ? 9.547 -2.575 -8.489 1.00 92.81 81 ASN A O 1
ATOM 669 N N . TYR A 1 82 ? 7.539 -2.469 -7.493 1.00 90.81 82 TYR A N 1
ATOM 670 C CA . TYR A 1 82 ? 7.283 -1.103 -7.948 1.00 90.81 82 TYR A CA 1
ATOM 671 C C . TYR A 1 82 ? 8.173 -0.078 -7.241 1.00 90.81 82 TYR A C 1
ATOM 673 O O . TYR A 1 82 ? 8.702 0.804 -7.919 1.00 90.81 82 TYR A O 1
ATOM 681 N N . ALA A 1 83 ? 8.449 -0.235 -5.941 1.00 86.19 83 ALA A N 1
ATOM 682 C CA . ALA A 1 83 ? 9.427 0.606 -5.247 1.00 86.19 83 ALA A CA 1
ATOM 683 C C . ALA A 1 83 ? 10.830 0.468 -5.866 1.00 86.19 83 ALA A C 1
ATOM 685 O O . ALA A 1 83 ? 11.501 1.464 -6.154 1.00 86.19 83 ALA A O 1
ATOM 686 N N . ALA A 1 84 ? 11.260 -0.765 -6.155 1.00 85.44 84 ALA A N 1
ATOM 687 C CA . ALA A 1 84 ? 12.532 -1.020 -6.822 1.00 85.44 84 ALA A CA 1
ATOM 688 C C . ALA A 1 84 ? 12.578 -0.422 -8.236 1.00 85.44 84 ALA A C 1
ATOM 690 O O . ALA A 1 84 ? 13.598 0.156 -8.621 1.00 85.44 84 ALA A O 1
ATOM 691 N N . PHE A 1 85 ? 11.485 -0.515 -9.000 1.00 87.12 85 PHE A N 1
ATOM 692 C CA . PHE A 1 85 ? 11.373 0.121 -10.311 1.00 87.12 85 PHE A CA 1
ATOM 693 C C . PHE A 1 85 ? 11.523 1.641 -10.198 1.00 87.12 85 PHE A C 1
ATOM 695 O O . PHE A 1 85 ? 12.362 2.213 -10.889 1.00 87.12 85 PHE A O 1
ATOM 702 N N . GLN A 1 86 ? 10.795 2.289 -9.283 1.00 79.88 86 GLN A N 1
ATOM 703 C CA . GLN A 1 86 ? 10.879 3.735 -9.051 1.00 79.88 86 GLN A CA 1
ATOM 704 C C . GLN A 1 86 ? 12.289 4.185 -8.646 1.00 79.88 86 GLN A C 1
ATOM 706 O O . GLN A 1 86 ? 12.788 5.179 -9.172 1.00 79.88 86 GLN A O 1
ATOM 711 N N . HIS A 1 87 ? 12.961 3.438 -7.765 1.00 76.12 87 HIS A N 1
ATOM 712 C CA . HIS A 1 87 ? 14.340 3.726 -7.365 1.00 76.12 87 HIS A CA 1
ATOM 713 C C . HIS A 1 87 ? 15.304 3.598 -8.557 1.00 76.12 87 HIS A C 1
ATOM 715 O O . HIS A 1 87 ? 16.092 4.503 -8.832 1.00 76.12 87 HIS A O 1
ATOM 721 N N . ARG A 1 88 ? 15.234 2.502 -9.323 1.00 77.12 88 ARG A N 1
ATOM 722 C CA . ARG A 1 88 ? 16.099 2.300 -10.504 1.00 77.12 88 ARG A CA 1
ATOM 723 C C . ARG A 1 88 ? 15.849 3.339 -11.588 1.00 77.12 88 ARG A C 1
ATOM 725 O O . ARG A 1 88 ? 16.791 3.765 -12.252 1.00 77.12 88 ARG A O 1
ATOM 732 N N . TYR A 1 89 ? 14.602 3.763 -11.724 1.00 73.25 89 TYR A N 1
ATOM 733 C CA . TYR A 1 89 ? 14.198 4.824 -12.623 1.00 73.25 89 TYR A CA 1
ATOM 734 C C . TYR A 1 89 ? 14.797 6.183 -12.214 1.00 73.25 89 TYR A C 1
ATOM 736 O O . TYR A 1 89 ? 15.345 6.896 -13.051 1.00 73.25 89 TYR A O 1
ATOM 744 N N . ALA A 1 90 ? 14.774 6.518 -10.920 1.00 68.88 90 ALA A N 1
ATOM 745 C CA . ALA A 1 90 ? 15.383 7.744 -10.404 1.00 68.88 90 ALA A CA 1
ATOM 746 C C . ALA A 1 90 ? 16.909 7.785 -10.623 1.00 68.88 90 ALA A C 1
ATOM 748 O O . ALA A 1 90 ? 17.435 8.809 -11.058 1.00 68.88 90 ALA A O 1
ATOM 749 N N . LEU A 1 91 ? 17.608 6.664 -10.396 1.00 66.88 91 LEU A N 1
ATOM 750 C CA . LEU A 1 91 ? 19.052 6.550 -10.655 1.00 66.88 91 LEU A CA 1
ATOM 751 C C . LEU A 1 91 ? 19.404 6.685 -12.141 1.00 66.88 91 LEU A C 1
ATOM 753 O O . LEU A 1 91 ? 20.452 7.229 -12.475 1.00 66.88 91 LEU A O 1
ATOM 757 N N . PHE A 1 92 ? 18.545 6.196 -13.038 1.00 67.00 92 PHE A N 1
ATOM 758 C CA . PHE A 1 92 ? 18.740 6.360 -14.479 1.00 67.00 92 PHE A CA 1
ATOM 759 C C . PHE A 1 92 ? 18.691 7.838 -14.896 1.00 67.00 92 PHE A C 1
ATOM 761 O O . PHE A 1 92 ? 19.526 8.274 -15.683 1.00 67.00 92 PHE A O 1
ATOM 768 N N . LEU A 1 93 ? 17.758 8.617 -14.338 1.00 65.88 93 LEU A N 1
ATOM 769 C CA . LEU A 1 93 ? 17.646 10.049 -14.632 1.00 65.88 93 LEU A CA 1
ATOM 770 C C . LEU A 1 93 ? 18.752 10.893 -13.990 1.00 65.88 93 LEU A C 1
ATOM 772 O O . LEU A 1 93 ? 19.156 11.906 -14.558 1.00 65.88 93 LEU A O 1
ATOM 776 N N . ASN A 1 94 ? 19.235 10.501 -12.809 1.00 62.31 94 ASN A N 1
ATOM 777 C CA . ASN A 1 94 ? 20.305 11.207 -12.113 1.00 62.31 94 ASN A CA 1
ATOM 778 C C . ASN A 1 94 ? 21.380 10.227 -11.607 1.00 62.31 94 ASN A C 1
ATOM 780 O O . ASN A 1 94 ? 21.343 9.823 -10.441 1.00 62.31 94 ASN A O 1
ATOM 784 N N . PRO A 1 95 ? 22.368 9.882 -12.456 1.00 58.47 95 PRO A N 1
ATOM 785 C CA . PRO A 1 95 ? 23.426 8.927 -12.114 1.00 58.47 95 PRO A CA 1
ATOM 786 C C . PRO A 1 95 ? 24.339 9.388 -10.970 1.00 58.47 95 PRO A C 1
ATOM 788 O O . PRO A 1 95 ? 24.999 8.563 -10.345 1.00 58.47 95 PRO A O 1
ATOM 791 N N . ASN A 1 96 ? 24.387 10.699 -10.704 1.00 50.00 96 ASN A N 1
ATOM 792 C CA . ASN A 1 96 ? 25.204 11.297 -9.647 1.00 50.00 96 ASN A CA 1
ATOM 793 C C . ASN A 1 96 ? 24.476 11.358 -8.297 1.00 50.00 96 ASN A C 1
ATOM 795 O O . ASN A 1 96 ? 25.065 11.821 -7.320 1.00 50.00 96 ASN A O 1
ATOM 799 N N . CYS A 1 97 ? 23.205 10.942 -8.224 1.00 49.31 97 CYS A N 1
ATOM 800 C CA . CYS A 1 97 ? 22.507 10.914 -6.950 1.00 49.31 97 CYS A CA 1
ATOM 801 C C . CYS A 1 97 ? 22.956 9.705 -6.120 1.00 49.31 97 CYS A C 1
ATOM 803 O O . CYS A 1 97 ? 22.827 8.560 -6.551 1.00 49.31 97 CYS A O 1
ATOM 805 N N . ASP A 1 98 ? 23.502 9.973 -4.930 1.00 43.50 98 ASP A N 1
ATOM 806 C CA . ASP A 1 98 ? 23.943 8.939 -3.996 1.00 43.50 98 ASP A CA 1
ATOM 807 C C . ASP A 1 98 ? 22.744 8.071 -3.560 1.00 43.50 98 ASP A C 1
ATOM 809 O O . ASP A 1 98 ? 21.698 8.565 -3.117 1.00 43.50 98 ASP A O 1
ATOM 813 N N . ALA A 1 99 ? 22.900 6.753 -3.698 1.00 40.56 99 ALA A N 1
ATOM 814 C CA . ALA A 1 99 ? 21.871 5.740 -3.458 1.00 40.56 99 ALA A CA 1
ATOM 815 C C . ALA A 1 99 ? 21.523 5.556 -1.965 1.00 40.56 99 ALA A C 1
ATOM 817 O O . ALA A 1 99 ? 20.683 4.727 -1.623 1.00 40.56 99 ALA A O 1
ATOM 818 N N . ARG A 1 100 ? 22.148 6.329 -1.063 1.00 39.81 100 ARG A N 1
ATOM 819 C CA . ARG A 1 100 ? 21.822 6.400 0.376 1.00 39.81 100 ARG A CA 1
ATOM 820 C C . ARG A 1 100 ? 20.627 7.303 0.712 1.00 39.81 100 ARG A C 1
ATOM 822 O O . ARG A 1 100 ? 20.377 7.593 1.881 1.00 39.81 100 ARG A O 1
ATOM 829 N N . SER A 1 101 ? 19.886 7.748 -0.293 1.00 40.97 101 SER A N 1
ATOM 830 C CA . SER A 1 101 ? 18.748 8.647 -0.147 1.00 40.97 101 SER A CA 1
ATOM 831 C C . SER A 1 101 ? 17.513 7.920 0.415 1.00 40.97 101 SER A C 1
ATOM 833 O O . SER A 1 101 ? 16.785 7.227 -0.290 1.00 40.97 101 SER A O 1
ATOM 835 N N . ILE A 1 102 ? 17.286 8.071 1.722 1.00 38.44 102 ILE A N 1
ATOM 836 C CA . ILE A 1 102 ? 16.127 7.534 2.455 1.00 38.44 102 ILE A CA 1
ATOM 837 C C . ILE A 1 102 ? 14.837 8.204 1.941 1.00 38.44 102 ILE A C 1
ATOM 839 O O . ILE A 1 102 ? 14.768 9.431 1.841 1.00 38.44 102 ILE A O 1
ATOM 843 N N . LEU A 1 103 ? 13.805 7.406 1.641 1.00 41.88 103 LEU A N 1
ATOM 844 C CA . LEU A 1 103 ? 12.433 7.879 1.411 1.00 41.88 103 LEU A CA 1
ATOM 845 C C . LEU A 1 103 ? 11.895 8.505 2.708 1.00 41.88 103 LEU A C 1
ATOM 847 O O . LEU A 1 103 ? 11.723 7.800 3.700 1.00 41.88 103 LEU A O 1
ATOM 851 N N . PHE A 1 104 ? 11.615 9.812 2.713 1.00 36.06 104 PHE A N 1
ATOM 852 C CA . PHE A 1 104 ? 10.954 10.481 3.841 1.00 36.06 104 PHE A CA 1
ATOM 853 C C . PHE A 1 104 ? 9.539 10.941 3.468 1.00 36.06 104 PHE A C 1
ATOM 855 O O . PHE A 1 104 ? 9.296 11.426 2.361 1.00 36.06 104 PHE A O 1
ATOM 862 N N . ASP A 1 105 ? 8.614 10.788 4.415 1.00 33.88 105 ASP A N 1
ATOM 863 C CA . ASP A 1 105 ? 7.185 11.069 4.274 1.00 33.88 105 ASP A CA 1
ATOM 864 C C . ASP A 1 105 ? 6.905 12.547 4.623 1.00 33.88 105 ASP A C 1
ATOM 866 O O . ASP A 1 105 ? 7.033 12.957 5.780 1.00 33.88 105 ASP A O 1
ATOM 870 N N . ILE A 1 106 ? 6.539 13.390 3.644 1.00 34.25 106 ILE A N 1
ATOM 871 C CA . ILE A 1 106 ? 6.102 14.774 3.920 1.00 34.25 106 ILE A CA 1
ATOM 872 C C . ILE A 1 106 ? 4.576 14.843 3.898 1.00 34.25 106 ILE A C 1
ATOM 874 O O . ILE A 1 106 ? 3.928 14.812 2.848 1.00 34.25 106 ILE A O 1
ATOM 878 N N . ARG A 1 107 ? 3.983 15.025 5.082 1.00 34.34 107 ARG A N 1
ATOM 879 C CA . ARG A 1 107 ? 2.538 15.212 5.249 1.00 34.34 107 ARG A CA 1
ATOM 880 C C . ARG A 1 107 ? 2.117 16.606 4.769 1.00 34.34 107 ARG A C 1
ATOM 882 O O . ARG A 1 107 ? 2.253 17.583 5.499 1.00 34.34 107 ARG A O 1
ATOM 889 N N . THR A 1 108 ? 1.530 16.705 3.573 1.00 37.62 108 THR A N 1
ATOM 890 C CA . THR A 1 108 ? 0.729 17.882 3.175 1.00 37.62 108 THR A CA 1
ATOM 891 C C . THR A 1 108 ? -0.761 17.555 3.234 1.00 37.62 108 THR A C 1
ATOM 893 O O . THR A 1 108 ? -1.153 16.407 3.031 1.00 37.62 108 THR A O 1
ATOM 896 N N . LYS A 1 109 ? -1.597 18.556 3.553 1.00 33.97 109 LYS A N 1
ATOM 897 C CA . LYS A 1 109 ? -3.017 18.387 3.925 1.00 33.97 109 LYS A CA 1
ATOM 898 C C . LYS A 1 109 ? -3.874 17.579 2.934 1.00 33.97 109 LYS A C 1
ATOM 900 O O . LYS A 1 109 ? -4.891 17.069 3.375 1.00 33.97 109 LYS A O 1
ATOM 905 N N . ASN A 1 110 ? -3.465 17.421 1.670 1.00 33.44 110 ASN A N 1
ATOM 906 C CA . ASN A 1 110 ? -4.287 16.806 0.621 1.00 33.44 110 ASN A CA 1
ATOM 907 C C . ASN A 1 110 ? -3.577 15.776 -0.285 1.00 33.44 110 ASN A C 1
ATOM 909 O O . ASN A 1 110 ? -4.155 15.436 -1.306 1.00 33.44 110 ASN A O 1
ATOM 913 N N . ASN A 1 111 ? -2.363 15.283 0.017 1.00 33.66 111 ASN A N 1
ATOM 914 C CA . ASN A 1 111 ? -1.770 14.130 -0.699 1.00 33.66 111 ASN A CA 1
ATOM 915 C C . ASN A 1 111 ? -0.508 13.581 -0.003 1.00 33.66 111 ASN A C 1
ATOM 917 O O . ASN A 1 111 ? 0.287 14.360 0.530 1.00 33.66 111 ASN A O 1
ATOM 921 N N . MET A 1 112 ? -0.312 12.254 -0.056 1.00 34.22 112 MET A N 1
ATOM 922 C CA . MET A 1 112 ? 0.970 11.596 0.256 1.00 34.22 112 MET A CA 1
ATOM 923 C C . MET A 1 112 ? 1.971 11.927 -0.860 1.00 34.22 112 MET A C 1
ATOM 925 O O . MET A 1 112 ? 1.646 11.771 -2.037 1.00 34.22 112 MET A O 1
ATOM 929 N N . LYS A 1 113 ? 3.160 12.437 -0.521 1.00 42.88 113 LYS A N 1
ATOM 930 C CA . LYS A 1 113 ? 4.206 12.775 -1.500 1.00 42.88 113 LYS A CA 1
ATOM 931 C C . LYS A 1 113 ? 5.541 12.193 -1.060 1.00 42.88 113 LYS A C 1
ATOM 933 O O . LYS A 1 113 ? 6.012 12.498 0.032 1.00 42.88 113 LYS A O 1
ATOM 938 N N . TRP A 1 114 ? 6.153 11.418 -1.948 1.00 42.88 114 TRP A N 1
ATOM 939 C CA . TRP A 1 114 ? 7.492 10.867 -1.774 1.00 42.88 114 TRP A CA 1
ATOM 940 C C . TRP A 1 114 ? 8.545 11.861 -2.252 1.00 42.88 114 TRP A C 1
ATOM 942 O O . TRP A 1 114 ? 8.443 12.392 -3.359 1.00 42.88 114 TRP A O 1
ATOM 952 N N . LEU A 1 115 ? 9.563 12.103 -1.429 1.00 41.16 115 LEU A N 1
ATOM 953 C CA . LEU A 1 115 ? 10.731 12.904 -1.788 1.00 41.16 115 LEU A CA 1
ATOM 954 C C . LEU A 1 115 ? 12.004 12.079 -1.606 1.00 41.16 115 LEU A C 1
ATOM 956 O O . LEU A 1 115 ? 12.208 11.457 -0.565 1.00 41.16 115 LEU A O 1
ATOM 960 N N . LEU A 1 116 ? 12.856 12.096 -2.632 1.00 38.62 116 LEU A N 1
ATOM 961 C CA . LEU A 1 116 ? 14.193 11.513 -2.599 1.00 38.62 116 LEU A CA 1
ATOM 962 C C . LEU A 1 116 ? 15.148 12.544 -1.975 1.00 38.62 116 LEU A C 1
ATOM 964 O O . LEU A 1 116 ? 15.385 13.598 -2.570 1.00 38.62 116 LEU A O 1
ATOM 968 N N . PHE A 1 117 ? 15.690 12.283 -0.783 1.00 35.69 117 PHE A N 1
ATOM 969 C CA . PHE A 1 117 ? 16.700 13.165 -0.190 1.00 35.69 117 PHE A CA 1
ATOM 970 C C . PHE A 1 117 ? 18.092 12.776 -0.690 1.00 35.69 117 PHE A C 1
ATOM 972 O O . PHE A 1 117 ? 18.742 11.914 -0.111 1.00 35.69 117 PHE A O 1
ATOM 979 N N . CYS A 1 118 ? 18.567 13.409 -1.761 1.00 34.06 118 CYS A N 1
ATOM 980 C CA . CYS A 1 118 ? 19.965 13.291 -2.170 1.00 34.06 118 CYS A CA 1
ATOM 981 C C . CYS A 1 118 ? 20.835 14.095 -1.177 1.00 34.06 118 CYS A C 1
ATOM 983 O O . CYS A 1 118 ? 20.678 15.312 -1.070 1.00 34.06 118 CYS A O 1
ATOM 985 N N . THR A 1 119 ? 21.722 13.439 -0.419 1.00 32.56 119 THR A N 1
ATOM 986 C CA . THR A 1 119 ? 22.472 14.010 0.726 1.00 32.56 119 THR A CA 1
ATOM 987 C C . THR A 1 119 ? 23.564 15.034 0.377 1.00 32.56 119 THR A C 1
ATOM 989 O O . THR A 1 119 ? 24.415 15.338 1.207 1.00 32.56 119 THR A O 1
ATOM 992 N N . THR A 1 120 ? 23.534 15.651 -0.802 1.00 32.81 120 THR A N 1
ATOM 993 C CA . THR A 1 120 ? 24.503 16.684 -1.196 1.00 32.81 120 THR A CA 1
ATOM 994 C C . THR A 1 120 ? 23.828 17.781 -2.022 1.00 32.81 120 THR A C 1
ATOM 996 O O . THR A 1 120 ? 23.466 17.573 -3.174 1.00 32.81 120 THR A O 1
ATOM 999 N N . ASN A 1 121 ? 23.654 18.964 -1.414 1.00 35.31 121 ASN A N 1
ATOM 1000 C CA . ASN A 1 121 ? 23.393 20.287 -2.022 1.00 35.31 121 ASN A CA 1
ATOM 1001 C C . ASN A 1 121 ? 22.290 20.462 -3.099 1.00 35.31 121 ASN A C 1
ATOM 1003 O O . ASN A 1 121 ? 22.107 21.576 -3.582 1.00 35.31 121 ASN A O 1
ATOM 1007 N N . CYS A 1 122 ? 21.490 19.448 -3.439 1.00 36.22 122 CYS A N 1
ATOM 1008 C CA . CYS A 1 122 ? 20.406 19.555 -4.434 1.00 36.22 122 CYS A CA 1
ATOM 1009 C C . CYS A 1 122 ? 19.032 19.932 -3.839 1.00 36.22 122 CYS A C 1
ATOM 1011 O O . CYS A 1 122 ? 18.034 19.994 -4.557 1.00 36.22 122 CYS A O 1
ATOM 1013 N N . LEU A 1 123 ? 18.959 20.208 -2.533 1.00 35.81 123 LEU A N 1
ATOM 1014 C CA . LEU A 1 123 ? 17.704 20.445 -1.803 1.00 35.81 123 LEU A CA 1
ATOM 1015 C C . LEU A 1 123 ? 16.971 21.747 -2.118 1.00 35.81 123 LEU A C 1
ATOM 1017 O O . LEU A 1 123 ? 15.827 21.902 -1.704 1.00 35.81 123 LEU A O 1
ATOM 1021 N N . ASN A 1 124 ? 17.556 22.653 -2.896 1.00 33.44 124 ASN A N 1
ATOM 1022 C CA . ASN A 1 124 ? 16.892 23.918 -3.205 1.00 33.44 124 ASN A CA 1
ATOM 1023 C C . ASN A 1 124 ? 15.975 23.872 -4.436 1.00 33.44 124 ASN A C 1
ATOM 1025 O O . ASN A 1 124 ? 15.543 24.930 -4.892 1.00 33.44 124 ASN A O 1
ATOM 1029 N N . LYS A 1 125 ? 15.641 22.693 -4.991 1.00 34.00 125 LYS A N 1
ATOM 1030 C CA . LYS A 1 125 ? 14.789 22.662 -6.194 1.00 34.00 125 LYS A CA 1
ATOM 1031 C C . LYS A 1 125 ? 13.967 21.403 -6.479 1.00 34.00 125 LYS A C 1
ATOM 1033 O O . LYS A 1 125 ? 13.679 21.145 -7.638 1.00 34.00 125 LYS A O 1
ATOM 1038 N N . PHE A 1 126 ? 13.530 20.634 -5.483 1.00 35.66 126 PHE A N 1
ATOM 1039 C CA . PHE A 1 126 ? 12.691 19.456 -5.759 1.00 35.66 126 PHE A CA 1
ATOM 1040 C C . PHE A 1 126 ? 11.326 19.540 -5.072 1.00 35.66 126 PHE A C 1
ATOM 1042 O O . PHE A 1 126 ? 11.061 18.931 -4.046 1.00 35.66 126 PHE A O 1
ATOM 1049 N N . ASN A 1 127 ? 10.420 20.309 -5.677 1.00 34.91 127 ASN A N 1
ATOM 1050 C CA . ASN A 1 127 ? 8.989 20.034 -5.570 1.00 34.91 127 ASN A CA 1
ATOM 1051 C C . ASN A 1 127 ? 8.668 18.895 -6.557 1.00 34.91 127 ASN A C 1
ATOM 1053 O O . ASN A 1 127 ? 9.141 18.935 -7.683 1.00 34.91 127 ASN A O 1
ATOM 1057 N N . MET A 1 128 ? 7.835 17.915 -6.197 1.00 37.47 128 MET A N 1
ATOM 1058 C CA . MET A 1 128 ? 7.415 16.795 -7.077 1.00 37.47 128 MET A CA 1
ATOM 1059 C C . MET A 1 128 ? 6.764 17.248 -8.409 1.00 37.47 128 MET A C 1
ATOM 1061 O O . MET A 1 128 ? 6.759 16.520 -9.394 1.00 37.47 128 MET A O 1
ATOM 1065 N N . ILE A 1 129 ? 6.243 18.482 -8.463 1.00 37.44 129 ILE A N 1
ATOM 1066 C CA . ILE A 1 129 ? 5.789 19.117 -9.714 1.00 37.44 129 ILE A CA 1
ATOM 1067 C C . ILE A 1 129 ? 6.992 19.429 -10.627 1.00 37.44 129 ILE A C 1
ATOM 1069 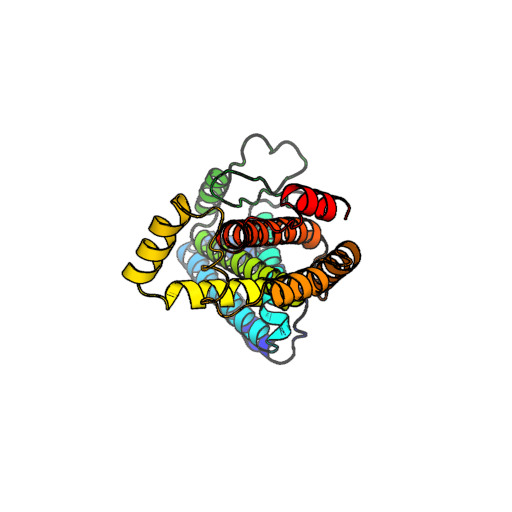O O . ILE A 1 129 ? 6.893 19.258 -11.833 1.00 37.44 129 ILE A O 1
ATOM 1073 N N . SER A 1 130 ? 8.149 19.792 -10.063 1.00 37.66 130 SER A N 1
ATOM 1074 C CA . SER A 1 130 ? 9.411 19.962 -10.798 1.00 37.66 130 SER A CA 1
ATOM 1075 C C . SER A 1 130 ? 9.932 18.632 -11.330 1.00 37.66 130 SER A C 1
ATOM 1077 O O . SER A 1 130 ? 10.275 18.565 -12.497 1.00 37.66 130 SER A O 1
ATOM 1079 N N . SER A 1 131 ? 9.898 17.547 -10.545 1.00 43.47 131 SER A N 1
ATOM 1080 C CA . SER A 1 131 ? 10.417 16.247 -10.999 1.00 43.47 131 SER A CA 1
ATOM 1081 C C . SER A 1 131 ? 9.615 15.641 -12.144 1.00 43.47 131 SER A C 1
ATOM 1083 O O . SER A 1 131 ? 10.177 14.926 -12.955 1.00 43.47 131 SER A O 1
ATOM 1085 N N . LEU A 1 132 ? 8.308 15.907 -12.216 1.00 36.16 132 LEU A N 1
ATOM 1086 C CA . LEU A 1 132 ? 7.448 15.501 -13.329 1.00 36.16 132 LEU A CA 1
ATOM 1087 C C . LEU A 1 132 ? 7.711 16.299 -14.604 1.00 36.16 132 LEU A C 1
ATOM 1089 O O . LEU A 1 132 ? 7.716 15.730 -15.693 1.00 36.16 132 LEU A O 1
ATOM 1093 N N . TYR A 1 133 ? 7.977 17.596 -14.454 1.00 39.84 133 TYR A N 1
ATOM 1094 C CA . TYR A 1 133 ? 8.465 18.434 -15.542 1.00 39.84 133 TYR A CA 1
ATOM 1095 C C . TYR A 1 133 ? 9.864 17.984 -15.998 1.00 39.84 133 TYR A C 1
ATOM 1097 O O . TYR A 1 133 ? 10.076 17.799 -17.188 1.00 39.84 133 TYR A O 1
ATOM 1105 N N . ASP A 1 134 ? 10.783 17.691 -15.076 1.00 43.78 134 ASP A N 1
ATOM 1106 C CA . ASP A 1 134 ? 12.132 17.187 -15.370 1.00 43.78 134 ASP A CA 1
ATOM 1107 C C . ASP A 1 134 ? 12.102 15.765 -15.981 1.00 43.78 134 ASP A C 1
ATOM 1109 O O . ASP A 1 134 ? 12.863 15.456 -16.893 1.00 43.78 134 ASP A O 1
ATOM 1113 N N . LEU A 1 135 ? 11.160 14.917 -15.556 1.00 44.78 135 LEU A N 1
ATOM 1114 C CA . LEU A 1 135 ? 10.867 13.583 -16.099 1.00 44.78 135 LEU A CA 1
ATOM 1115 C C . LEU A 1 135 ? 10.353 13.644 -17.542 1.00 44.78 135 LEU A C 1
ATOM 1117 O O . LEU A 1 135 ? 10.826 12.895 -18.399 1.00 44.78 135 LEU A O 1
ATOM 1121 N N . ALA A 1 136 ? 9.407 14.551 -17.807 1.00 47.22 136 ALA A N 1
ATOM 1122 C CA . ALA A 1 136 ? 8.900 14.826 -19.147 1.00 47.22 136 ALA A CA 1
ATOM 1123 C C . ALA A 1 136 ? 9.973 15.446 -20.056 1.00 47.22 136 ALA A C 1
ATOM 1125 O O . ALA A 1 136 ? 9.932 15.238 -21.263 1.00 47.22 136 ALA A O 1
ATOM 1126 N N . ASN A 1 137 ? 10.952 16.152 -19.482 1.00 50.19 137 ASN A N 1
ATOM 1127 C CA . ASN A 1 137 ? 12.055 16.757 -20.226 1.00 50.19 137 ASN A CA 1
ATOM 1128 C C . ASN A 1 137 ? 13.142 15.749 -20.650 1.00 50.19 137 ASN A C 1
ATOM 1130 O O . ASN A 1 137 ? 13.835 16.014 -21.629 1.00 50.19 137 ASN A O 1
ATOM 1134 N N . VAL A 1 138 ? 13.309 14.613 -19.952 1.00 57.94 138 VAL A N 1
ATOM 1135 C CA . VAL A 1 138 ? 14.362 13.617 -20.260 1.00 57.94 138 VAL A CA 1
ATOM 1136 C C . VAL A 1 138 ? 13.831 12.438 -21.083 1.00 57.94 138 VAL A C 1
ATOM 1138 O O . VAL A 1 138 ? 14.398 12.129 -22.127 1.00 57.94 138 VAL A O 1
ATOM 1141 N N . VAL A 1 139 ? 12.730 11.795 -20.665 1.00 67.25 139 VAL A N 1
ATOM 1142 C CA . VAL A 1 139 ? 12.042 10.749 -21.452 1.00 67.25 139 VAL A CA 1
ATOM 1143 C C . VAL A 1 139 ? 10.525 10.821 -21.200 1.00 67.25 139 VAL A C 1
ATOM 1145 O O . VAL A 1 139 ? 10.010 10.132 -20.310 1.00 67.25 139 VAL A O 1
ATOM 1148 N N . PRO A 1 140 ? 9.770 11.610 -21.991 1.00 71.56 140 PRO A N 1
ATOM 1149 C CA . PRO A 1 140 ? 8.331 11.789 -21.784 1.00 71.56 140 PRO A CA 1
ATOM 1150 C C . PRO A 1 140 ? 7.542 10.473 -21.811 1.00 71.56 140 PRO A C 1
ATOM 1152 O O . PRO A 1 140 ? 6.611 10.273 -21.031 1.00 71.56 140 PRO A O 1
ATOM 1155 N N . THR A 1 141 ? 7.952 9.530 -22.660 1.00 81.75 141 THR A N 1
ATOM 1156 C CA . THR A 1 141 ? 7.292 8.227 -22.833 1.00 81.75 141 THR A CA 1
ATOM 1157 C C . THR A 1 141 ? 7.276 7.380 -21.567 1.00 81.75 141 THR A C 1
ATOM 1159 O O . THR A 1 141 ? 6.345 6.601 -21.352 1.00 81.75 141 THR A O 1
ATOM 1162 N N . LEU A 1 142 ? 8.287 7.528 -20.712 1.00 81.62 142 LEU A N 1
ATOM 1163 C CA . LEU A 1 142 ? 8.407 6.761 -19.480 1.00 81.62 142 LEU A CA 1
ATOM 1164 C C . LEU A 1 142 ? 7.667 7.407 -18.301 1.00 81.62 142 LEU A C 1
ATOM 1166 O O . LEU A 1 142 ? 7.361 6.715 -17.327 1.00 81.62 142 LEU A O 1
ATOM 1170 N N . ALA A 1 143 ? 7.293 8.686 -18.407 1.00 81.12 143 ALA A N 1
ATOM 1171 C CA . ALA A 1 143 ? 6.578 9.404 -17.355 1.00 81.12 143 ALA A CA 1
ATOM 1172 C C . ALA A 1 143 ? 5.266 8.708 -16.957 1.00 81.12 143 ALA A C 1
ATOM 1174 O O . ALA A 1 143 ? 4.985 8.520 -15.772 1.00 81.12 143 ALA A O 1
ATOM 1175 N N . LYS A 1 144 ? 4.497 8.237 -17.949 1.00 83.81 144 LYS A N 1
ATOM 1176 C CA . LYS A 1 144 ? 3.247 7.492 -17.714 1.00 83.81 144 LYS A CA 1
ATOM 1177 C C . LYS A 1 144 ? 3.474 6.191 -16.934 1.00 83.81 144 LYS A C 1
ATOM 1179 O O . LYS A 1 144 ? 2.669 5.845 -16.078 1.00 83.81 144 LYS A O 1
ATOM 1184 N N . TYR A 1 145 ? 4.582 5.495 -17.187 1.00 87.19 145 TYR A N 1
ATOM 1185 C CA . TYR A 1 145 ? 4.899 4.239 -16.507 1.00 87.19 145 TYR A CA 1
ATOM 1186 C C . TYR A 1 145 ? 5.410 4.469 -15.090 1.00 87.19 145 TYR A C 1
ATOM 1188 O O . TYR A 1 145 ? 5.111 3.678 -14.201 1.00 87.19 145 TYR A O 1
ATOM 1196 N N . TYR A 1 146 ? 6.132 5.567 -14.856 1.00 84.12 146 TYR A N 1
ATOM 1197 C CA . TYR A 1 146 ? 6.491 5.979 -13.504 1.00 84.12 146 TYR A CA 1
ATOM 1198 C C . TYR A 1 146 ? 5.242 6.279 -12.665 1.00 84.12 146 TYR A C 1
ATOM 1200 O O . TYR A 1 146 ? 5.134 5.812 -11.532 1.00 84.12 146 TYR A O 1
ATOM 1208 N N . HIS A 1 147 ? 4.270 6.998 -13.233 1.00 81.81 147 HIS A N 1
ATOM 1209 C CA . HIS A 1 147 ? 2.979 7.224 -12.583 1.00 81.81 147 HIS A CA 1
ATOM 1210 C C . HIS A 1 147 ? 2.235 5.928 -12.293 1.00 81.81 147 HIS A C 1
ATOM 1212 O O . HIS A 1 147 ? 1.808 5.721 -11.162 1.00 81.81 147 HIS A O 1
ATOM 1218 N N . GLN A 1 148 ? 2.131 5.047 -13.287 1.00 86.81 148 GLN A N 1
ATOM 1219 C CA . GLN A 1 148 ? 1.476 3.755 -13.128 1.00 86.81 148 GLN A CA 1
ATOM 1220 C C . GLN A 1 148 ? 2.147 2.913 -12.031 1.00 86.81 148 GLN A C 1
ATOM 1222 O O . GLN A 1 148 ? 1.454 2.354 -11.186 1.00 86.81 148 GLN A O 1
ATOM 1227 N N . ALA A 1 149 ? 3.483 2.866 -11.993 1.00 85.69 149 ALA A N 1
ATOM 1228 C CA . ALA A 1 149 ? 4.224 2.190 -10.928 1.00 85.69 149 ALA A CA 1
ATOM 1229 C C . ALA A 1 149 ? 3.961 2.823 -9.558 1.00 85.69 149 ALA A C 1
ATOM 1231 O O . ALA A 1 149 ? 3.772 2.109 -8.579 1.00 85.69 149 ALA A O 1
ATOM 1232 N N . SER A 1 150 ? 3.923 4.157 -9.485 1.00 82.31 150 SER A N 1
ATOM 1233 C CA . SER A 1 150 ? 3.632 4.868 -8.239 1.00 82.31 150 SER A CA 1
ATOM 1234 C C . SER A 1 150 ? 2.232 4.580 -7.720 1.00 82.31 150 SER A C 1
ATOM 1236 O O . SER A 1 150 ? 2.055 4.398 -6.519 1.00 82.31 150 SER A O 1
ATOM 1238 N N . GLU A 1 151 ? 1.238 4.558 -8.601 1.00 83.00 151 GLU A N 1
ATOM 1239 C CA . GLU A 1 151 ? -0.138 4.265 -8.223 1.00 83.00 151 GLU A CA 1
ATOM 1240 C C . GLU A 1 151 ? -0.280 2.807 -7.778 1.00 83.00 151 GLU A C 1
ATOM 1242 O O . GLU A 1 151 ? -0.838 2.538 -6.716 1.00 83.00 151 GLU A O 1
ATOM 1247 N N . ALA A 1 152 ? 0.288 1.868 -8.536 1.00 87.62 152 ALA A N 1
ATOM 1248 C CA . ALA A 1 152 ? 0.253 0.451 -8.197 1.00 87.62 152 ALA A CA 1
ATOM 1249 C C . ALA A 1 152 ? 0.975 0.153 -6.870 1.00 87.62 152 ALA A C 1
ATOM 1251 O O . ALA A 1 152 ? 0.469 -0.621 -6.054 1.00 87.62 152 ALA A O 1
ATOM 1252 N N . TYR A 1 153 ? 2.104 0.822 -6.609 1.00 90.44 153 TYR A N 1
ATOM 1253 C CA . TYR A 1 153 ? 2.799 0.777 -5.323 1.00 90.44 153 TYR A CA 1
ATOM 1254 C C . TYR A 1 153 ? 1.909 1.259 -4.169 1.00 90.44 153 TYR A C 1
ATOM 1256 O O . TYR A 1 153 ? 1.755 0.548 -3.175 1.00 90.44 153 TYR A O 1
ATOM 1264 N N . GLU A 1 154 ? 1.284 2.434 -4.299 1.00 83.75 154 GLU A N 1
ATOM 1265 C CA . GLU A 1 154 ? 0.392 2.983 -3.268 1.00 83.75 154 GLU A CA 1
ATOM 1266 C C . GLU A 1 154 ? -0.820 2.085 -3.007 1.00 83.75 154 GLU A C 1
ATOM 1268 O O . GLU A 1 154 ? -1.188 1.843 -1.854 1.00 83.75 154 GLU A O 1
ATOM 1273 N N . GLN A 1 155 ? -1.418 1.540 -4.066 1.00 89.31 155 GLN A N 1
ATOM 1274 C CA . GLN A 1 155 ? -2.536 0.614 -3.943 1.00 89.31 155 GLN A CA 1
ATOM 1275 C C . GLN A 1 155 ? -2.123 -0.678 -3.226 1.00 89.31 155 GLN A C 1
ATOM 1277 O O . GLN A 1 155 ? -2.834 -1.120 -2.322 1.00 89.31 155 GLN A O 1
ATOM 1282 N N . ALA A 1 156 ? -0.974 -1.264 -3.577 1.00 91.88 156 ALA A N 1
ATOM 1283 C CA . ALA A 1 156 ? -0.453 -2.456 -2.911 1.00 91.88 156 ALA A CA 1
ATOM 1284 C C . ALA A 1 156 ? -0.111 -2.185 -1.435 1.00 91.88 156 ALA A C 1
ATOM 1286 O O . ALA A 1 156 ? -0.502 -2.964 -0.565 1.00 91.88 156 ALA A O 1
ATOM 1287 N N . CYS A 1 157 ? 0.514 -1.041 -1.127 1.00 90.19 157 CYS A N 1
ATOM 1288 C CA . CYS A 1 157 ? 0.747 -0.598 0.250 1.00 90.19 157 CYS A CA 1
ATOM 1289 C C . CYS A 1 157 ? -0.566 -0.520 1.030 1.00 90.19 157 CYS A C 1
ATOM 1291 O O . CYS A 1 157 ? -0.681 -1.086 2.116 1.00 90.19 157 CYS A O 1
ATOM 1293 N N . SER A 1 158 ? -1.572 0.149 0.462 1.00 90.88 158 SER A N 1
ATOM 1294 C CA . SER A 1 158 ? -2.878 0.314 1.094 1.00 90.88 158 SER A CA 1
ATOM 1295 C C . SER A 1 158 ? -3.558 -1.030 1.348 1.00 90.88 158 SER A C 1
ATOM 1297 O O . SER A 1 158 ? -3.995 -1.291 2.470 1.00 90.88 158 SER A O 1
ATOM 1299 N N . ARG A 1 159 ? -3.616 -1.928 0.357 1.00 94.56 159 ARG A N 1
ATOM 1300 C CA . ARG A 1 159 ? -4.227 -3.258 0.524 1.00 94.56 159 ARG A CA 1
ATOM 1301 C C . ARG A 1 159 ? -3.497 -4.096 1.570 1.00 94.56 159 ARG A C 1
ATOM 1303 O O . ARG A 1 159 ? -4.149 -4.640 2.463 1.00 94.56 159 ARG A O 1
ATOM 1310 N N . HIS A 1 160 ? -2.164 -4.115 1.534 1.00 94.00 160 HIS A N 1
ATOM 1311 C CA . HIS A 1 160 ? -1.358 -4.843 2.509 1.00 94.00 160 HIS A CA 1
ATOM 1312 C C . HIS A 1 160 ? -1.565 -4.313 3.935 1.00 94.00 160 HIS A C 1
ATOM 1314 O O . HIS A 1 160 ? -1.860 -5.086 4.846 1.00 94.00 160 HIS A O 1
ATOM 1320 N N . ILE A 1 161 ? -1.487 -2.993 4.125 1.00 93.81 161 ILE A N 1
ATOM 1321 C CA . ILE A 1 161 ? -1.709 -2.334 5.420 1.00 93.81 161 ILE A CA 1
ATOM 1322 C C . ILE A 1 161 ? -3.115 -2.634 5.947 1.00 93.81 161 ILE A C 1
ATOM 1324 O O . ILE A 1 161 ? -3.274 -3.023 7.104 1.00 93.81 161 ILE A O 1
ATOM 1328 N N . ASN A 1 162 ? -4.139 -2.508 5.101 1.00 94.25 162 ASN A N 1
ATOM 1329 C CA . ASN A 1 162 ? -5.518 -2.802 5.482 1.00 94.25 162 ASN A CA 1
ATOM 1330 C C . ASN A 1 162 ? -5.692 -4.264 5.917 1.00 94.25 162 ASN A C 1
ATOM 1332 O O . ASN A 1 162 ? -6.352 -4.518 6.925 1.00 94.25 162 ASN A O 1
ATOM 1336 N N . LEU A 1 163 ? -5.075 -5.214 5.209 1.00 93.38 163 LEU A N 1
ATOM 1337 C CA . LEU A 1 163 ? -5.079 -6.629 5.579 1.00 93.38 163 LEU A CA 1
ATOM 1338 C C . LEU A 1 163 ? -4.392 -6.861 6.934 1.00 93.38 163 LEU A C 1
ATOM 1340 O O . LEU A 1 163 ? -4.938 -7.561 7.787 1.00 93.38 163 LEU A O 1
ATOM 1344 N N . VAL A 1 164 ? -3.220 -6.262 7.154 1.00 94.19 164 VAL A N 1
ATOM 1345 C CA . VAL A 1 164 ? -2.475 -6.364 8.419 1.00 94.19 164 VAL A CA 1
ATOM 1346 C C . VAL A 1 164 ? -3.306 -5.827 9.585 1.00 94.19 164 VAL A C 1
ATOM 1348 O O . VAL A 1 164 ? -3.480 -6.527 10.583 1.00 94.19 164 VAL A O 1
ATOM 1351 N N . ILE A 1 165 ? -3.881 -4.631 9.443 1.00 94.00 165 ILE A N 1
ATOM 1352 C CA . ILE A 1 165 ? -4.761 -4.028 10.452 1.00 94.00 165 ILE A CA 1
ATOM 1353 C C . ILE A 1 165 ? -5.966 -4.935 10.718 1.00 94.00 165 ILE A C 1
ATOM 1355 O O . ILE A 1 165 ? -6.302 -5.202 11.874 1.00 94.00 165 ILE A O 1
ATOM 1359 N N . TYR A 1 166 ? -6.608 -5.429 9.658 1.00 92.25 166 TYR A N 1
ATOM 1360 C CA . TYR A 1 166 ? -7.793 -6.266 9.773 1.00 92.25 166 TYR A CA 1
ATOM 1361 C C . TYR A 1 166 ? -7.506 -7.560 10.535 1.00 92.25 166 TYR A C 1
ATOM 1363 O O . TYR A 1 166 ? -8.258 -7.890 11.439 1.00 92.25 166 TYR A O 1
ATOM 1371 N N . ILE A 1 167 ? -6.392 -8.246 10.268 1.00 92.38 167 ILE A N 1
ATOM 1372 C CA . ILE A 1 167 ? -6.019 -9.483 10.979 1.00 92.38 167 ILE A CA 1
ATOM 1373 C C . ILE A 1 167 ? -5.948 -9.280 12.502 1.00 92.38 167 ILE A C 1
ATOM 1375 O O . ILE A 1 167 ? -6.303 -10.181 13.260 1.00 92.38 167 ILE A O 1
ATOM 1379 N N . HIS A 1 168 ? -5.495 -8.112 12.963 1.00 92.88 168 HIS A N 1
ATOM 1380 C CA . HIS A 1 168 ? -5.326 -7.837 14.393 1.00 92.88 168 HIS A CA 1
ATOM 1381 C C . HIS A 1 168 ? -6.563 -7.218 15.053 1.00 92.88 168 HIS A C 1
ATOM 1383 O O . HIS A 1 168 ? -6.825 -7.480 16.226 1.00 92.88 168 HIS A O 1
ATOM 1389 N N . PHE A 1 169 ? -7.351 -6.445 14.305 1.00 93.25 169 PHE A N 1
ATOM 1390 C CA . PHE A 1 169 ? -8.506 -5.704 14.817 1.00 93.25 169 PHE A CA 1
ATOM 1391 C C . PHE A 1 169 ? -9.833 -6.124 14.163 1.00 93.25 169 PHE A C 1
ATOM 1393 O O . PHE A 1 169 ? -10.807 -5.372 14.186 1.00 93.25 169 PHE A O 1
ATOM 1400 N N . GLU A 1 170 ? -9.902 -7.338 13.611 1.00 90.69 170 GLU A N 1
ATOM 1401 C CA . GLU A 1 170 ? -11.064 -7.872 12.886 1.00 90.69 170 GLU A CA 1
ATOM 1402 C C . GLU A 1 170 ? -12.356 -7.707 13.687 1.00 90.69 170 GLU A C 1
ATOM 1404 O O . GLU A 1 170 ? -13.319 -7.118 13.202 1.00 90.69 170 GLU A O 1
ATOM 1409 N N . LYS A 1 171 ? -12.358 -8.166 14.942 1.00 88.31 171 LYS A N 1
ATOM 1410 C CA . LYS A 1 171 ? -13.538 -8.122 15.817 1.00 88.31 171 LYS A CA 1
ATOM 1411 C C . LYS A 1 171 ? -14.035 -6.697 16.061 1.00 88.31 171 LYS A C 1
ATOM 1413 O O . LYS A 1 171 ? -15.243 -6.478 16.079 1.00 88.31 171 LYS A O 1
ATOM 1418 N N . LEU A 1 172 ? -13.116 -5.741 16.205 1.00 90.50 172 LEU A N 1
ATOM 1419 C CA . LEU A 1 172 ? -13.433 -4.329 16.417 1.00 90.50 172 LEU A CA 1
ATOM 1420 C C . LEU A 1 172 ? -14.146 -3.749 15.191 1.00 90.50 172 LEU A C 1
ATOM 1422 O O . LEU A 1 172 ? -15.222 -3.164 15.305 1.00 90.50 172 LEU A O 1
ATOM 1426 N N . PHE A 1 173 ? -13.576 -3.962 14.004 1.00 89.19 173 PHE A N 1
ATOM 1427 C CA . PHE A 1 173 ? -14.110 -3.394 12.766 1.00 89.19 173 PHE A CA 1
ATOM 1428 C C . PHE A 1 173 ? -15.312 -4.160 12.203 1.00 89.19 173 PHE A C 1
ATOM 1430 O O . PHE A 1 173 ? -16.145 -3.563 11.527 1.00 89.19 173 PHE A O 1
ATOM 1437 N N . GLN A 1 174 ? -15.454 -5.455 12.489 1.00 87.81 174 GLN A N 1
ATOM 1438 C CA . GLN A 1 174 ? -16.688 -6.195 12.208 1.00 87.81 174 GLN A CA 1
ATOM 1439 C C . GLN A 1 174 ? -17.836 -5.715 13.093 1.00 87.81 174 GLN A C 1
ATOM 1441 O O . GLN A 1 174 ? -18.955 -5.569 12.612 1.00 87.81 174 GLN A O 1
ATOM 1446 N N . PHE A 1 175 ? -17.571 -5.445 14.374 1.00 87.06 175 PHE A N 1
ATOM 1447 C CA . PHE A 1 175 ? -18.579 -4.893 15.275 1.00 87.06 175 PHE A CA 1
ATOM 1448 C C . PHE A 1 175 ? -19.047 -3.510 14.805 1.00 87.06 175 PHE A C 1
ATOM 1450 O O . PHE A 1 175 ? -20.247 -3.260 14.759 1.00 87.06 175 PHE A O 1
ATOM 1457 N N . ALA A 1 176 ? -18.113 -2.648 14.385 1.00 86.75 176 ALA A 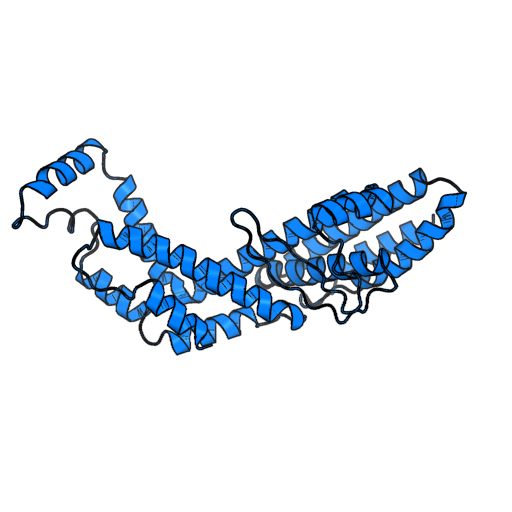N 1
ATOM 1458 C CA . ALA A 1 176 ? -18.429 -1.348 13.794 1.00 86.75 176 ALA A CA 1
ATOM 1459 C C . ALA A 1 176 ? -19.326 -1.477 12.550 1.00 86.75 176 ALA A C 1
ATOM 1461 O O . ALA A 1 176 ? -20.375 -0.844 12.487 1.00 86.75 176 ALA A O 1
ATOM 1462 N N . ARG A 1 177 ? -18.963 -2.360 11.609 1.00 86.25 177 ARG A N 1
ATOM 1463 C CA . ARG A 1 177 ? -19.753 -2.603 10.391 1.00 86.25 177 ARG A CA 1
ATOM 1464 C C . ARG A 1 177 ? -21.165 -3.100 10.684 1.00 86.25 177 ARG A C 1
ATOM 1466 O O . ARG A 1 177 ? -22.111 -2.595 10.096 1.00 86.25 177 ARG A O 1
ATOM 1473 N N . LYS A 1 178 ? -21.325 -4.027 11.634 1.00 82.62 178 LYS A N 1
ATOM 1474 C CA . LYS A 1 178 ? -22.653 -4.504 12.051 1.00 82.62 178 LYS A CA 1
ATOM 1475 C C . LYS A 1 178 ? -23.535 -3.360 12.546 1.00 82.62 178 LYS A C 1
ATOM 1477 O O . LYS A 1 178 ? -24.699 -3.293 12.176 1.00 82.62 178 LYS A O 1
ATOM 1482 N N . ILE A 1 179 ? -22.984 -2.453 13.356 1.00 78.88 179 ILE A N 1
ATOM 1483 C CA . ILE A 1 179 ? -23.719 -1.266 13.810 1.00 78.88 179 ILE A CA 1
ATOM 1484 C C . ILE A 1 179 ? -24.144 -0.405 12.617 1.00 78.88 179 ILE A C 1
ATOM 1486 O O . ILE A 1 179 ? -25.298 0.003 12.559 1.00 78.88 179 ILE A O 1
ATOM 1490 N N . GLU A 1 180 ? -23.241 -0.133 11.672 1.00 79.75 180 GLU A N 1
ATOM 1491 C CA . GLU A 1 180 ? -23.551 0.682 10.488 1.00 79.75 180 GLU A CA 1
ATOM 1492 C C . GLU A 1 180 ? -24.652 0.056 9.618 1.00 79.75 180 GLU A C 1
ATOM 1494 O O . GLU A 1 180 ? -25.586 0.752 9.227 1.00 79.75 180 GLU A O 1
ATOM 1499 N N . GLU A 1 181 ? -24.589 -1.254 9.364 1.00 78.31 181 GLU A N 1
ATOM 1500 C CA . GLU A 1 181 ? -25.611 -1.998 8.610 1.00 78.31 181 GLU A CA 1
ATOM 1501 C C . GLU A 1 181 ? -26.983 -1.926 9.289 1.00 78.31 181 GLU A C 1
ATOM 1503 O O . GLU A 1 181 ? -28.004 -1.690 8.643 1.00 78.31 181 GLU A O 1
ATOM 1508 N N . LEU A 1 182 ? -27.008 -2.083 10.611 1.00 71.12 182 LEU A N 1
ATOM 1509 C CA . LEU A 1 182 ? -28.232 -1.997 11.397 1.00 71.12 182 LEU A CA 1
ATOM 1510 C C . LEU A 1 182 ? -28.797 -0.574 11.429 1.00 71.12 182 LEU A C 1
ATOM 1512 O O . LEU A 1 182 ? -30.008 -0.411 11.380 1.00 71.12 182 LEU A O 1
ATOM 1516 N N . MET A 1 183 ? -27.947 0.455 11.452 1.00 69.75 183 MET A N 1
ATOM 1517 C CA . MET A 1 183 ? -28.387 1.850 11.345 1.00 69.75 183 MET A CA 1
ATOM 1518 C C . MET A 1 183 ? -28.979 2.181 9.968 1.00 69.75 183 MET A C 1
ATOM 1520 O O . MET A 1 183 ? -29.875 3.015 9.891 1.00 69.75 183 MET A O 1
ATOM 1524 N N . TYR A 1 184 ? -28.484 1.560 8.893 1.00 65.94 184 TYR A N 1
ATOM 1525 C CA . TYR A 1 184 ? -28.960 1.800 7.526 1.00 65.94 184 TYR A CA 1
ATOM 1526 C C . TYR A 1 184 ? -30.303 1.118 7.220 1.00 65.94 184 TYR A C 1
ATOM 1528 O O . TYR A 1 184 ? -31.100 1.647 6.452 1.00 65.94 184 TYR A O 1
ATOM 1536 N N . ASN A 1 185 ? -30.566 -0.041 7.829 1.00 64.25 185 ASN A N 1
ATOM 1537 C CA . ASN A 1 185 ? -31.789 -0.817 7.595 1.00 64.25 185 ASN A CA 1
ATOM 1538 C C . ASN A 1 185 ? -33.012 -0.319 8.397 1.00 64.25 185 ASN A C 1
ATOM 1540 O O . ASN A 1 185 ? -34.095 -0.881 8.248 1.00 64.25 185 ASN A O 1
ATOM 1544 N N . MET A 1 186 ? -32.850 0.712 9.233 1.00 56.03 186 MET A N 1
ATOM 1545 C CA . MET A 1 186 ? -33.940 1.403 9.937 1.00 56.03 186 MET A CA 1
ATOM 1546 C C . MET A 1 186 ? -34.481 2.540 9.055 1.00 56.03 186 MET A C 1
ATOM 1548 O O . MET A 1 186 ? -33.699 3.253 8.422 1.00 56.03 186 MET A O 1
ATOM 1552 N N . SER A 1 187 ? -35.802 2.732 8.994 1.00 52.97 187 SER A N 1
ATOM 1553 C CA . SER A 1 187 ? -36.399 3.782 8.151 1.00 52.97 187 SER A CA 1
ATOM 1554 C C . SER A 1 187 ? -36.054 5.201 8.658 1.00 52.97 187 SER A C 1
ATOM 1556 O O . SER A 1 187 ? -35.875 5.397 9.865 1.00 52.97 187 SER A O 1
ATOM 1558 N N . PRO A 1 188 ? -35.947 6.223 7.780 1.00 53.56 188 PRO A N 1
ATOM 1559 C CA . PRO A 1 188 ? -35.645 7.599 8.191 1.00 53.56 188 PRO A CA 1
ATOM 1560 C C . PRO A 1 188 ? -36.658 8.183 9.188 1.00 53.56 188 PRO A C 1
ATOM 1562 O O . PRO A 1 188 ? -36.268 8.968 10.054 1.00 53.56 188 PRO A O 1
ATOM 1565 N N . GLU A 1 189 ? -37.935 7.793 9.091 1.00 52.09 189 GLU A N 1
ATOM 1566 C CA . GLU A 1 189 ? -38.987 8.176 10.036 1.00 52.09 189 GLU A CA 1
ATOM 1567 C C . GLU A 1 189 ? -38.736 7.619 11.450 1.00 52.09 189 GLU A C 1
ATOM 1569 O O . GLU A 1 189 ? -38.807 8.377 12.417 1.00 52.09 189 GLU A O 1
ATOM 1574 N N . GLU A 1 190 ? -38.334 6.351 11.587 1.00 53.09 190 GLU A N 1
ATOM 1575 C CA . GLU A 1 190 ? -38.014 5.742 12.890 1.00 53.09 190 GLU A CA 1
ATOM 1576 C C . GLU A 1 190 ? -36.761 6.371 13.521 1.00 53.09 190 GLU A C 1
ATOM 1578 O O . GLU A 1 190 ? -36.722 6.619 14.725 1.00 53.09 190 GLU A O 1
ATOM 1583 N N . VAL A 1 191 ? -35.742 6.705 12.719 1.00 52.22 191 VAL A N 1
ATOM 1584 C CA . VAL A 1 191 ? -34.521 7.371 13.210 1.00 52.22 191 VAL A CA 1
ATOM 1585 C C . VAL A 1 191 ? -34.814 8.795 13.701 1.00 52.22 191 VAL A C 1
ATOM 1587 O O . VAL A 1 191 ? -34.282 9.207 14.734 1.00 52.22 191 VAL A O 1
ATOM 1590 N N . ASN A 1 192 ? -35.671 9.551 13.006 1.00 45.62 192 ASN A N 1
ATOM 1591 C CA . ASN A 1 192 ? -36.036 10.910 13.420 1.00 45.62 192 ASN A CA 1
ATOM 1592 C C . ASN A 1 192 ? -36.992 10.937 14.620 1.00 45.62 192 ASN A C 1
ATOM 1594 O O . ASN A 1 192 ? -36.830 11.806 15.478 1.00 45.62 192 ASN A O 1
ATOM 1598 N N . GLU A 1 193 ? -37.928 9.990 14.740 1.00 49.53 193 GLU A N 1
ATOM 1599 C CA . GLU A 1 193 ? -38.742 9.846 15.957 1.00 49.53 193 GLU A CA 1
ATOM 1600 C C . GLU A 1 193 ? -37.867 9.503 17.172 1.00 49.53 193 GLU A C 1
ATOM 1602 O O . GLU A 1 193 ? -38.021 10.091 18.246 1.00 49.53 193 GLU A O 1
ATOM 1607 N N . ILE A 1 194 ? -36.865 8.641 16.990 1.00 49.59 194 ILE A N 1
ATOM 1608 C CA . ILE A 1 194 ? -35.895 8.282 18.028 1.00 49.59 194 ILE A CA 1
ATOM 1609 C C . ILE A 1 194 ? -35.018 9.482 18.446 1.00 49.59 194 ILE A C 1
ATOM 1611 O O . ILE A 1 194 ? -34.751 9.671 19.637 1.00 49.59 194 ILE A O 1
ATOM 1615 N N . ILE A 1 195 ? -34.588 10.323 17.499 1.00 47.25 195 ILE A N 1
ATOM 1616 C CA . ILE A 1 195 ? -33.785 11.523 17.791 1.00 47.25 195 ILE A CA 1
ATOM 1617 C C . ILE A 1 195 ? -34.640 12.628 18.433 1.00 47.25 195 ILE A C 1
ATOM 1619 O O . ILE A 1 195 ? -34.168 13.288 19.363 1.00 47.25 195 ILE A O 1
ATOM 1623 N N . GLN A 1 196 ? -35.901 12.807 18.019 1.00 43.53 196 GLN A N 1
ATOM 1624 C CA . GLN A 1 196 ? -36.808 13.776 18.647 1.00 43.53 196 GLN A CA 1
ATOM 1625 C C . GLN A 1 196 ? -37.174 13.398 20.090 1.00 43.53 196 GLN A C 1
ATOM 1627 O O . GLN A 1 196 ? -37.195 14.273 20.958 1.00 43.53 196 GLN A O 1
ATOM 1632 N N . PHE A 1 197 ? -37.377 12.113 20.394 1.00 45.88 197 PHE A N 1
ATOM 1633 C CA . PHE A 1 197 ? -37.598 11.661 21.775 1.00 45.88 197 PHE A CA 1
ATOM 1634 C C . PHE A 1 197 ? -36.326 11.677 22.643 1.00 45.88 197 PHE A C 1
ATOM 1636 O O . PHE A 1 197 ? -36.417 11.734 23.874 1.00 45.88 197 PHE A O 1
ATOM 1643 N N . GLY A 1 198 ? -35.138 11.702 22.029 1.00 43.34 198 GLY A N 1
ATOM 1644 C CA . GLY A 1 198 ? -33.848 11.788 22.720 1.00 43.34 198 GLY A CA 1
ATOM 1645 C C . GLY A 1 198 ? -33.613 13.100 23.483 1.00 43.34 198 GLY A C 1
ATOM 1646 O O . GLY A 1 198 ? -32.850 13.112 24.447 1.00 43.34 198 GLY A O 1
ATOM 1647 N N . ALA A 1 199 ? -34.295 14.192 23.122 1.00 44.03 199 ALA A N 1
ATOM 1648 C CA . ALA A 1 199 ? -34.157 15.480 23.810 1.00 44.03 199 ALA A CA 1
ATOM 1649 C C . ALA A 1 199 ? -34.982 15.588 25.111 1.00 44.03 199 ALA A C 1
ATOM 1651 O O . ALA A 1 199 ? -34.686 16.433 25.954 1.00 44.03 199 ALA A O 1
ATOM 1652 N N . LEU A 1 200 ? -35.998 14.735 25.301 1.00 40.16 200 LEU A N 1
ATOM 1653 C CA . LEU A 1 200 ? -36.930 14.816 26.437 1.00 40.16 200 LEU A CA 1
ATOM 1654 C C . LEU A 1 200 ? -36.686 13.778 27.534 1.00 40.16 200 LEU A C 1
ATOM 1656 O O . LEU A 1 200 ? -37.315 13.852 28.589 1.00 40.16 200 LEU A O 1
ATOM 1660 N N . SER A 1 201 ? -35.779 12.822 27.334 1.00 39.97 201 SER A N 1
ATOM 1661 C CA . SER A 1 201 ? -35.725 11.657 28.210 1.00 39.97 201 SER A CA 1
ATOM 1662 C C . SER A 1 201 ? -34.349 11.400 28.802 1.00 39.97 201 SER A C 1
ATOM 1664 O O . SER A 1 201 ? -33.573 10.565 28.350 1.00 39.97 201 SER A O 1
ATOM 1666 N N . ARG A 1 202 ? -34.146 12.001 29.975 1.00 41.69 202 ARG A N 1
ATOM 1667 C CA . ARG A 1 202 ? -33.255 11.502 31.034 1.00 41.69 202 ARG A CA 1
ATOM 1668 C C . ARG A 1 202 ? -33.693 10.118 31.572 1.00 41.69 202 ARG A C 1
ATOM 1670 O O . ARG A 1 202 ? -33.173 9.691 32.597 1.00 41.69 202 ARG A O 1
ATOM 1677 N N . PHE A 1 203 ? -34.664 9.448 30.932 1.00 36.09 203 PHE A N 1
ATOM 1678 C CA . PHE A 1 203 ? -35.361 8.273 31.458 1.00 36.09 203 PHE A CA 1
ATOM 1679 C C . PHE A 1 203 ? -35.684 7.145 30.456 1.00 36.09 203 PHE A C 1
ATOM 1681 O O . PHE A 1 203 ? -36.120 6.088 30.898 1.00 36.09 203 PHE A O 1
ATOM 1688 N N . LEU A 1 204 ? -35.443 7.277 29.145 1.00 37.28 204 LEU A N 1
ATOM 1689 C CA . LEU A 1 204 ? -35.676 6.188 28.181 1.00 37.28 204 LEU A CA 1
ATOM 1690 C C . LEU A 1 204 ? -34.506 6.005 27.217 1.00 37.28 204 LEU A C 1
ATOM 1692 O O . LEU A 1 204 ? -34.446 6.498 26.097 1.00 37.28 204 LEU A O 1
ATOM 1696 N N . CYS A 1 205 ? -33.596 5.179 27.705 1.00 42.06 205 CYS A N 1
ATOM 1697 C CA . CYS A 1 205 ? -32.620 4.374 26.997 1.00 42.06 205 CYS A CA 1
ATOM 1698 C C . CYS A 1 205 ? -33.330 3.414 26.003 1.00 42.06 205 CYS A C 1
ATOM 1700 O O . CYS A 1 205 ? -33.350 2.211 26.248 1.00 42.06 205 CYS A O 1
ATOM 1702 N N . LEU A 1 206 ? -33.954 3.909 24.920 1.00 38.62 206 LEU A N 1
ATOM 1703 C CA . LEU A 1 206 ? -34.618 3.058 23.903 1.00 38.62 206 LEU A CA 1
ATOM 1704 C C . LEU A 1 206 ? -33.924 2.991 22.532 1.00 38.62 206 LEU A C 1
ATOM 1706 O O . LEU A 1 206 ? -34.248 2.111 21.744 1.00 38.62 206 LEU A O 1
ATOM 1710 N N . ILE A 1 207 ? -32.880 3.786 22.286 1.00 41.44 207 ILE A N 1
ATOM 1711 C CA . ILE A 1 207 ? -31.941 3.513 21.178 1.00 41.44 207 ILE A CA 1
ATOM 1712 C C . ILE A 1 207 ? -31.120 2.213 21.361 1.00 41.44 207 ILE A C 1
ATOM 1714 O O . ILE A 1 207 ? -30.871 1.526 20.371 1.00 41.44 207 ILE A O 1
ATOM 1718 N N . PRO A 1 208 ? -30.698 1.786 22.574 1.00 41.69 208 PRO A N 1
ATOM 1719 C CA . PRO A 1 208 ? -29.714 0.714 22.694 1.00 41.69 208 PRO A CA 1
ATOM 1720 C C . PRO A 1 208 ? -30.262 -0.697 22.454 1.00 41.69 208 PRO A C 1
ATOM 1722 O O . PRO A 1 208 ? -29.493 -1.644 22.595 1.00 41.69 208 PRO A O 1
ATOM 1725 N N . PHE A 1 209 ? -31.547 -0.871 22.121 1.00 41.50 209 PHE A N 1
ATOM 1726 C CA . PHE A 1 209 ? -32.146 -2.206 22.009 1.00 41.50 209 PHE A CA 1
ATOM 1727 C C . PHE A 1 209 ? -32.606 -2.607 20.601 1.00 41.50 209 PHE A C 1
ATOM 1729 O O . PHE A 1 209 ? -32.681 -3.802 20.331 1.00 41.50 209 PHE A O 1
ATOM 1736 N N . GLN A 1 210 ? -32.836 -1.671 19.673 1.00 44.84 210 GLN A N 1
ATOM 1737 C CA . GLN A 1 210 ? -33.252 -2.030 18.303 1.00 44.84 210 GLN A CA 1
ATOM 1738 C C . GLN A 1 210 ? -32.112 -2.143 17.284 1.00 44.84 210 GLN A C 1
ATOM 1740 O O . GLN A 1 210 ? -32.305 -2.732 16.229 1.00 44.84 210 GLN A O 1
ATOM 1745 N N . VAL A 1 211 ? -30.885 -1.748 17.643 1.00 49.59 211 VAL A N 1
ATOM 1746 C CA . VAL A 1 211 ? -29.673 -2.175 16.910 1.00 49.59 211 VAL A CA 1
ATOM 1747 C C . VAL A 1 211 ? -29.309 -3.632 17.274 1.00 49.59 211 VAL A C 1
ATOM 1749 O O . VAL A 1 211 ? -28.355 -4.196 16.767 1.00 49.59 211 VAL A O 1
ATOM 1752 N N . GLY A 1 212 ? -30.047 -4.296 18.173 1.00 50.31 212 GLY A N 1
ATOM 1753 C CA . GLY A 1 212 ? -29.862 -5.721 18.473 1.00 50.31 212 GLY A CA 1
ATOM 1754 C C . GLY A 1 212 ? -28.535 -6.101 19.150 1.00 50.31 212 GLY A C 1
ATOM 1755 O O . GLY A 1 212 ? -28.325 -7.280 19.417 1.00 50.31 212 GLY A O 1
ATOM 1756 N N . MET A 1 213 ? -27.648 -5.146 19.463 1.00 63.34 213 MET A N 1
ATOM 1757 C CA . MET A 1 213 ? -26.385 -5.412 20.160 1.00 63.34 213 MET A CA 1
ATOM 1758 C C . MET A 1 213 ? -26.376 -4.811 21.562 1.00 63.34 213 MET A C 1
ATOM 1760 O O . MET A 1 213 ? -26.388 -3.593 21.761 1.00 63.34 213 MET A O 1
ATOM 1764 N N . SER A 1 214 ? -26.321 -5.692 22.557 1.00 74.00 214 SER A N 1
ATOM 1765 C CA . SER A 1 214 ? -26.356 -5.320 23.966 1.00 74.00 214 SER A CA 1
ATOM 1766 C C . SER A 1 214 ? -25.084 -4.574 24.397 1.00 74.00 214 SER A C 1
ATOM 1768 O O . SER A 1 214 ? -23.972 -4.858 23.943 1.00 74.00 214 SER A O 1
ATOM 1770 N N . LYS A 1 215 ? -25.211 -3.675 25.386 1.00 77.44 215 LYS A N 1
ATOM 1771 C CA . LYS A 1 215 ? -24.053 -3.039 26.057 1.00 77.44 215 LYS A CA 1
ATOM 1772 C C . LYS A 1 215 ? -23.043 -4.072 26.589 1.00 77.44 215 LYS A C 1
ATOM 1774 O O . LYS A 1 215 ? -21.847 -3.802 26.669 1.00 77.44 215 LYS A O 1
ATOM 1779 N N . VAL A 1 216 ? -23.517 -5.266 26.949 1.00 82.00 216 VAL A N 1
ATOM 1780 C CA . VAL A 1 216 ? -22.682 -6.378 27.424 1.00 82.00 216 VAL A CA 1
ATOM 1781 C C . VAL A 1 216 ? -21.794 -6.926 26.305 1.00 82.00 216 VAL A C 1
ATOM 1783 O O . VAL A 1 216 ? -20.604 -7.156 26.526 1.00 82.00 216 VAL A O 1
ATOM 1786 N N . GLU A 1 217 ? -22.343 -7.118 25.107 1.00 81.25 217 GLU A N 1
ATOM 1787 C CA . GLU A 1 217 ? -21.584 -7.570 23.934 1.00 81.25 217 GLU A CA 1
ATOM 1788 C C . GLU A 1 217 ? -20.560 -6.529 23.494 1.00 81.25 217 GLU A C 1
ATOM 1790 O O . GLU A 1 217 ? -19.416 -6.890 23.211 1.00 81.25 217 GLU A O 1
ATOM 1795 N N . PHE A 1 218 ? -20.920 -5.243 23.544 1.00 85.44 218 PHE A N 1
ATOM 1796 C CA . PHE A 1 218 ? -19.984 -4.156 23.270 1.00 85.44 218 PHE A CA 1
ATOM 1797 C C . PHE A 1 218 ? -18.771 -4.186 24.211 1.00 85.44 218 PHE A C 1
ATOM 1799 O O . PHE A 1 218 ? -17.625 -4.225 23.758 1.00 85.44 218 PHE A O 1
ATOM 1806 N N . ARG A 1 219 ? -19.003 -4.264 25.528 1.00 86.69 219 ARG A N 1
ATOM 1807 C CA . ARG A 1 219 ? -17.927 -4.348 26.533 1.00 86.69 219 ARG A CA 1
ATOM 1808 C C . ARG A 1 219 ? -17.059 -5.593 26.367 1.00 86.69 219 ARG A C 1
ATOM 1810 O O . ARG A 1 219 ? -15.838 -5.515 26.516 1.00 86.69 219 ARG A O 1
ATOM 1817 N N . LYS A 1 220 ? -17.664 -6.743 26.045 1.00 89.06 220 LYS A N 1
ATOM 1818 C CA . LYS A 1 220 ? -16.921 -7.978 25.741 1.00 89.06 220 LYS A CA 1
ATOM 1819 C C . LYS A 1 220 ? -16.016 -7.797 24.523 1.00 89.06 220 LYS A C 1
ATOM 1821 O O . LYS A 1 220 ? -14.854 -8.200 24.581 1.00 89.06 220 LYS A O 1
ATOM 1826 N N . MET A 1 221 ? -16.523 -7.173 23.460 1.00 90.69 221 MET A N 1
ATOM 1827 C CA . MET A 1 221 ? -15.748 -6.874 22.257 1.00 90.69 221 MET A CA 1
ATOM 1828 C C . MET A 1 221 ? -14.565 -5.956 22.584 1.00 90.69 221 MET A C 1
ATOM 1830 O O . MET A 1 221 ? -13.428 -6.351 22.318 1.00 90.69 221 MET A O 1
ATOM 1834 N N . LEU A 1 222 ? -14.798 -4.820 23.259 1.00 89.31 222 LEU A N 1
ATOM 1835 C CA . LEU A 1 222 ? -13.737 -3.884 23.661 1.00 89.31 222 LEU A CA 1
ATOM 1836 C C . LEU A 1 222 ? -12.642 -4.585 24.461 1.00 89.31 222 LEU A C 1
ATOM 1838 O O . LEU A 1 222 ? -11.462 -4.446 24.148 1.00 89.31 222 LEU A O 1
ATOM 1842 N N . LYS A 1 223 ? -13.025 -5.397 25.453 1.00 89.31 223 LYS A N 1
ATOM 1843 C CA . LYS A 1 223 ? -12.063 -6.172 26.240 1.00 89.31 223 LYS A CA 1
ATOM 1844 C C . LYS A 1 223 ? -11.257 -7.118 25.351 1.00 89.31 223 LYS A C 1
ATOM 1846 O O . LYS A 1 223 ? -10.049 -7.187 25.499 1.00 89.31 223 LYS A O 1
ATOM 1851 N N . SER A 1 224 ? -11.892 -7.821 24.416 1.00 87.69 224 SER A N 1
ATOM 1852 C CA . SER A 1 224 ? -11.195 -8.778 23.548 1.00 87.69 224 SER A CA 1
ATOM 1853 C C . SER A 1 224 ? -10.291 -8.138 22.485 1.00 87.69 224 SER A C 1
ATOM 1855 O O . SER A 1 224 ? -9.343 -8.783 22.050 1.00 87.69 224 SER A O 1
ATOM 1857 N N . SER A 1 225 ? -10.582 -6.902 22.064 1.00 87.75 225 SER A N 1
ATOM 1858 C CA . SER A 1 225 ? -9.873 -6.212 20.977 1.00 87.75 225 SER A CA 1
ATOM 1859 C C . SER A 1 225 ? -8.864 -5.170 21.458 1.00 87.75 225 SER A C 1
ATOM 1861 O O . SER A 1 225 ? -7.893 -4.911 20.757 1.00 87.75 225 SER A O 1
ATOM 1863 N N . LEU A 1 226 ? -9.085 -4.571 22.631 1.00 88.38 226 LEU A N 1
ATOM 1864 C CA . LEU A 1 226 ? -8.268 -3.479 23.169 1.00 88.38 226 LEU A CA 1
ATOM 1865 C C . LEU A 1 226 ? -7.526 -3.858 24.463 1.00 88.38 226 LEU A C 1
ATOM 1867 O O . LEU A 1 226 ? -6.792 -3.038 25.008 1.00 88.38 226 LEU A O 1
ATOM 1871 N N . SER A 1 227 ? -7.670 -5.084 24.985 1.00 88.44 227 SER A N 1
ATOM 1872 C CA . SER A 1 227 ? -6.789 -5.546 26.068 1.00 88.44 227 SER A CA 1
ATOM 1873 C C . SER A 1 227 ? -5.419 -5.944 25.520 1.00 88.44 227 SER A C 1
ATOM 1875 O O . SER A 1 227 ? -5.342 -6.703 24.555 1.00 88.44 227 SER A O 1
ATOM 1877 N N . GLY A 1 228 ? -4.337 -5.493 26.160 1.00 88.00 228 GLY A N 1
ATOM 1878 C CA . GLY A 1 228 ? -2.976 -5.858 25.752 1.00 88.00 228 GLY A CA 1
ATOM 1879 C C . GLY A 1 228 ? -2.576 -5.278 24.392 1.00 88.00 228 GLY A C 1
ATOM 1880 O O . GLY A 1 228 ? -1.970 -5.983 23.579 1.00 88.00 228 GLY A O 1
ATOM 1881 N N . LEU A 1 229 ? -2.928 -4.011 24.141 1.00 89.88 229 LEU A N 1
ATOM 1882 C CA . LEU A 1 229 ? -2.634 -3.303 22.891 1.00 89.88 229 LEU A CA 1
ATOM 1883 C C . LEU A 1 229 ? -1.152 -3.354 22.521 1.00 89.88 229 LEU A C 1
ATOM 1885 O O . LEU A 1 229 ? -0.859 -3.619 21.363 1.00 89.88 229 LEU A O 1
ATOM 1889 N N . ASP A 1 230 ? -0.228 -3.242 23.479 1.00 89.56 230 ASP A N 1
ATOM 1890 C CA . ASP A 1 230 ? 1.214 -3.304 23.198 1.00 89.56 230 ASP A CA 1
ATOM 1891 C C . ASP A 1 230 ? 1.607 -4.606 22.492 1.00 89.56 230 ASP A C 1
ATOM 1893 O O . ASP A 1 230 ? 2.348 -4.606 21.510 1.00 89.56 230 ASP A O 1
ATOM 1897 N N . LYS A 1 231 ? 1.072 -5.746 22.951 1.00 91.94 231 LYS A N 1
ATOM 1898 C CA . LYS A 1 231 ? 1.330 -7.056 22.332 1.00 91.94 231 LYS A CA 1
ATOM 1899 C C . LYS A 1 231 ? 0.698 -7.146 20.947 1.00 91.94 231 LYS A C 1
ATOM 1901 O O . LYS A 1 231 ? 1.307 -7.701 20.034 1.00 91.94 231 LYS A O 1
ATOM 1906 N N . THR A 1 232 ? -0.505 -6.600 20.794 1.00 92.50 232 THR A N 1
ATOM 1907 C CA . THR A 1 232 ? -1.251 -6.612 19.529 1.00 92.50 232 THR A CA 1
ATOM 1908 C C . THR A 1 232 ? -0.578 -5.735 18.475 1.00 92.50 232 THR A C 1
ATOM 1910 O O . THR A 1 232 ? -0.396 -6.181 17.347 1.00 92.50 232 THR A O 1
ATOM 1913 N N . ILE A 1 233 ? -0.128 -4.536 18.845 1.00 92.94 233 ILE A N 1
ATOM 1914 C CA . ILE A 1 233 ? 0.581 -3.596 17.968 1.00 92.94 233 ILE A CA 1
ATOM 1915 C C . ILE A 1 233 ? 1.959 -4.153 17.597 1.00 92.94 233 ILE A C 1
ATOM 1917 O O . ILE A 1 233 ? 2.330 -4.127 16.427 1.00 92.94 233 ILE A O 1
ATOM 1921 N N . ASN A 1 234 ? 2.680 -4.766 18.541 1.00 93.06 234 ASN A N 1
ATOM 1922 C CA . ASN A 1 234 ? 3.917 -5.486 18.226 1.00 93.06 234 ASN A CA 1
ATOM 1923 C C . ASN A 1 234 ? 3.686 -6.638 17.237 1.00 93.06 234 ASN A C 1
ATOM 1925 O O . ASN A 1 234 ? 4.478 -6.845 16.317 1.00 93.06 234 ASN A O 1
ATOM 1929 N N . ALA A 1 235 ? 2.605 -7.404 17.407 1.00 94.69 235 ALA A N 1
ATOM 1930 C CA . ALA A 1 235 ? 2.244 -8.457 16.464 1.00 94.69 235 ALA A CA 1
ATOM 1931 C C . ALA A 1 235 ? 1.879 -7.881 15.085 1.00 94.69 235 ALA A C 1
ATOM 1933 O O . ALA A 1 235 ? 2.282 -8.455 14.074 1.00 94.69 235 ALA A O 1
ATOM 1934 N N . MET A 1 236 ? 1.205 -6.727 15.053 1.00 95.06 236 MET A N 1
ATOM 1935 C CA . MET A 1 236 ? 0.876 -5.979 13.840 1.00 95.06 236 MET A CA 1
ATOM 1936 C C . MET A 1 236 ? 2.136 -5.530 13.093 1.00 95.06 236 MET A C 1
ATOM 1938 O O . MET A 1 236 ? 2.257 -5.810 11.903 1.00 95.06 236 MET A O 1
ATOM 1942 N N . TYR A 1 237 ? 3.114 -4.938 13.785 1.00 94.25 237 TYR A N 1
ATOM 1943 C CA . TYR A 1 237 ? 4.401 -4.564 13.191 1.00 94.25 237 TYR A CA 1
ATOM 1944 C C . TYR A 1 237 ? 5.167 -5.784 12.659 1.00 94.25 237 TYR A C 1
ATOM 1946 O O . TYR A 1 237 ? 5.600 -5.805 11.508 1.00 94.25 237 TYR A O 1
ATOM 1954 N N . ARG A 1 238 ? 5.257 -6.868 13.443 1.00 94.62 238 ARG A N 1
ATOM 1955 C CA . ARG A 1 238 ? 5.895 -8.120 12.991 1.00 94.62 238 ARG A CA 1
ATOM 1956 C C . ARG A 1 238 ? 5.201 -8.719 11.772 1.00 94.62 238 ARG A C 1
ATOM 1958 O O . ARG A 1 238 ? 5.854 -9.325 10.927 1.00 94.62 238 ARG A O 1
ATOM 1965 N N . LYS A 1 239 ? 3.874 -8.601 11.692 1.00 93.81 239 LYS A N 1
ATOM 1966 C CA . LYS A 1 239 ? 3.087 -9.083 10.557 1.00 93.81 239 LYS A CA 1
ATOM 1967 C C . LYS A 1 239 ? 3.329 -8.231 9.314 1.00 93.81 239 LYS A C 1
ATOM 1969 O O . LYS A 1 239 ? 3.458 -8.825 8.248 1.00 93.81 239 LYS A O 1
ATOM 1974 N N . LEU A 1 240 ? 3.430 -6.910 9.473 1.00 92.44 240 LEU A N 1
ATOM 1975 C CA . LEU A 1 240 ? 3.797 -5.967 8.415 1.00 92.44 240 LEU A CA 1
ATOM 1976 C C . LEU A 1 240 ? 5.194 -6.272 7.861 1.00 92.44 240 LEU A C 1
ATOM 1978 O O . LEU A 1 240 ? 5.370 -6.348 6.656 1.00 92.44 240 LEU A O 1
ATOM 1982 N N . GLN A 1 241 ? 6.170 -6.530 8.735 1.00 91.19 241 GLN A N 1
ATOM 1983 C CA . GLN A 1 241 ? 7.536 -6.880 8.333 1.00 91.19 241 GLN A CA 1
ATOM 1984 C C . GLN A 1 241 ? 7.630 -8.249 7.638 1.00 91.19 241 GLN A C 1
ATOM 1986 O O . GLN A 1 241 ? 8.568 -8.524 6.888 1.00 91.19 241 GLN A O 1
ATOM 1991 N N . LYS A 1 242 ? 6.688 -9.158 7.901 1.00 90.62 242 LYS A N 1
ATOM 1992 C CA . LYS A 1 242 ? 6.817 -10.556 7.491 1.00 90.62 242 LYS A CA 1
ATOM 1993 C C . LYS A 1 242 ? 6.860 -10.690 5.965 1.00 90.62 242 LYS A C 1
ATOM 1995 O O . LYS A 1 242 ? 5.876 -10.419 5.284 1.00 90.62 242 LYS A O 1
ATOM 2000 N N . ASN A 1 243 ? 7.944 -11.286 5.470 1.00 85.19 243 ASN A N 1
ATOM 2001 C CA . ASN A 1 243 ? 8.224 -11.539 4.050 1.00 85.19 243 ASN A CA 1
ATOM 2002 C C . ASN A 1 243 ? 8.563 -10.289 3.219 1.00 85.19 243 ASN A C 1
ATOM 2004 O O . ASN A 1 243 ? 8.724 -10.431 2.013 1.00 85.19 243 ASN A O 1
ATOM 2008 N N . ILE A 1 244 ? 8.710 -9.112 3.837 1.00 87.19 244 ILE A N 1
ATOM 2009 C CA . ILE A 1 244 ? 9.357 -7.970 3.185 1.00 87.19 244 ILE A CA 1
ATOM 2010 C C . ILE A 1 244 ? 10.870 -8.199 3.243 1.00 87.19 244 ILE A C 1
ATOM 2012 O O . ILE A 1 244 ? 11.423 -8.504 4.298 1.00 87.19 244 ILE A O 1
ATOM 2016 N N . THR A 1 245 ? 11.523 -8.085 2.096 1.00 86.25 245 THR A N 1
ATOM 2017 C CA . THR A 1 245 ? 12.975 -8.185 1.904 1.00 86.25 245 THR A CA 1
ATOM 2018 C C . THR A 1 245 ? 13.655 -6.822 1.813 1.00 86.25 245 THR A C 1
ATOM 2020 O O . THR A 1 245 ? 14.819 -6.707 2.186 1.00 86.25 245 THR A O 1
ATOM 2023 N N . ALA A 1 246 ? 12.939 -5.793 1.350 1.00 78.56 246 ALA A N 1
ATOM 2024 C CA . ALA A 1 246 ? 13.401 -4.408 1.320 1.00 78.56 246 ALA A CA 1
ATOM 2025 C C . ALA A 1 246 ? 13.139 -3.721 2.673 1.00 78.56 246 ALA A C 1
ATOM 2027 O O . ALA A 1 246 ? 12.104 -3.080 2.882 1.00 78.56 246 ALA A O 1
ATOM 2028 N N . GLU A 1 247 ? 14.065 -3.889 3.621 1.00 77.12 247 GLU A N 1
ATOM 2029 C CA . GLU A 1 247 ? 13.947 -3.360 4.989 1.00 77.12 247 GLU A CA 1
ATOM 2030 C C . GLU A 1 247 ? 13.827 -1.829 5.034 1.00 77.12 247 GLU A C 1
ATOM 2032 O O . GLU A 1 247 ? 13.181 -1.282 5.928 1.00 77.12 247 GLU A O 1
ATOM 2037 N N . GLU A 1 248 ? 14.373 -1.128 4.039 1.00 76.75 248 GLU A N 1
ATOM 2038 C CA . GLU A 1 248 ? 14.284 0.325 3.902 1.00 76.75 248 GLU A CA 1
ATOM 2039 C C . GLU A 1 248 ? 12.846 0.848 3.738 1.00 76.75 248 GLU A C 1
ATOM 2041 O O . GLU A 1 248 ? 12.580 2.013 4.038 1.00 76.75 248 GLU A O 1
ATOM 2046 N N . LEU A 1 249 ? 11.904 0.002 3.303 1.00 79.06 249 LEU A N 1
ATOM 2047 C CA . LEU A 1 249 ? 10.491 0.369 3.169 1.00 79.06 249 LEU A CA 1
ATOM 2048 C C . LEU A 1 249 ? 9.749 0.331 4.512 1.00 79.06 249 LEU A C 1
ATOM 2050 O O . LEU A 1 249 ? 8.714 0.987 4.666 1.00 79.06 249 LEU A O 1
ATOM 2054 N N . LEU A 1 250 ? 10.265 -0.420 5.491 1.00 82.31 250 LEU A N 1
ATOM 2055 C CA . LEU A 1 250 ? 9.564 -0.713 6.742 1.00 82.31 250 LEU A CA 1
ATOM 2056 C C . LEU A 1 250 ? 9.210 0.533 7.561 1.00 82.31 250 LEU A C 1
ATOM 2058 O O . LEU A 1 250 ? 8.056 0.611 7.988 1.00 82.31 250 LEU A O 1
ATOM 2062 N N . PRO A 1 251 ? 10.105 1.525 7.766 1.00 84.12 251 PRO A N 1
ATOM 2063 C CA . PRO A 1 251 ? 9.761 2.707 8.555 1.00 84.12 251 PRO A CA 1
ATOM 2064 C C . PRO A 1 251 ? 8.571 3.468 7.966 1.00 84.12 251 PRO A C 1
ATOM 2066 O O . PRO A 1 251 ? 7.642 3.832 8.683 1.00 84.12 251 PRO A O 1
ATOM 2069 N N . SER A 1 252 ? 8.550 3.651 6.643 1.00 80.56 252 SER A N 1
ATOM 2070 C CA . SER A 1 252 ? 7.460 4.374 5.990 1.00 80.56 252 SER A CA 1
ATOM 2071 C C . SER A 1 252 ? 6.159 3.567 5.951 1.00 80.56 252 SER A C 1
ATOM 2073 O O . SER A 1 252 ? 5.091 4.108 6.245 1.00 80.56 252 SER A O 1
ATOM 2075 N N . LEU A 1 253 ? 6.229 2.263 5.660 1.00 83.75 253 LEU A N 1
ATOM 2076 C CA . LEU A 1 253 ? 5.062 1.379 5.734 1.00 83.75 253 LEU A CA 1
ATOM 2077 C C . LEU A 1 253 ? 4.462 1.362 7.143 1.00 83.75 253 LEU A C 1
ATOM 2079 O O . LEU A 1 253 ? 3.238 1.330 7.288 1.00 83.75 253 LEU A O 1
ATOM 2083 N N . TRP A 1 254 ? 5.305 1.419 8.177 1.00 90.75 254 TRP A N 1
ATOM 2084 C CA . TRP A 1 254 ? 4.850 1.462 9.560 1.00 90.75 254 TRP A CA 1
ATOM 2085 C C . TRP A 1 254 ? 4.129 2.764 9.897 1.00 90.75 254 TRP A C 1
ATOM 2087 O O . TRP A 1 254 ? 3.026 2.717 10.440 1.00 90.75 254 TRP A O 1
ATOM 2097 N N . GLU A 1 255 ? 4.679 3.919 9.518 1.00 86.88 255 GLU A N 1
ATOM 2098 C CA . GLU A 1 255 ? 4.000 5.208 9.705 1.00 86.88 255 GLU A CA 1
ATOM 2099 C C . GLU A 1 255 ? 2.646 5.256 8.986 1.00 86.88 255 GLU A C 1
ATOM 2101 O O . GLU A 1 255 ? 1.635 5.659 9.577 1.00 86.88 255 GLU A O 1
ATOM 2106 N N . LYS A 1 256 ? 2.583 4.759 7.744 1.00 86.19 256 LYS A N 1
ATOM 2107 C CA . LYS A 1 256 ? 1.317 4.623 7.011 1.00 86.19 256 LYS A CA 1
ATOM 2108 C C . LYS A 1 256 ? 0.343 3.692 7.730 1.00 86.19 256 LYS A C 1
ATOM 2110 O O . LYS A 1 256 ? -0.826 4.039 7.876 1.00 86.19 256 LYS A O 1
ATOM 2115 N N . CYS A 1 257 ? 0.813 2.553 8.235 1.00 92.88 257 CYS A N 1
ATOM 2116 C CA . CYS A 1 257 ? -0.011 1.607 8.985 1.00 92.88 257 CYS A CA 1
ATOM 2117 C C . CYS A 1 257 ? -0.585 2.226 10.265 1.00 92.88 257 CYS A C 1
ATOM 2119 O O . CYS A 1 257 ? -1.784 2.096 10.523 1.00 92.88 257 CYS A O 1
ATOM 2121 N N . LYS A 1 258 ? 0.238 2.937 11.047 1.00 91.50 258 LYS A N 1
ATOM 2122 C CA . LYS A 1 258 ? -0.207 3.651 12.254 1.00 91.50 258 LYS A CA 1
ATOM 2123 C C . LYS A 1 258 ? -1.274 4.686 11.920 1.00 91.50 258 LYS A C 1
ATOM 2125 O O . LYS A 1 258 ? -2.301 4.751 12.594 1.00 91.50 258 LYS A O 1
ATOM 2130 N N . LYS A 1 259 ? -1.052 5.473 10.865 1.00 91.44 259 LYS A N 1
ATOM 2131 C CA . LYS A 1 259 ? -2.000 6.491 10.407 1.00 91.44 259 LYS A CA 1
ATOM 2132 C C . LYS A 1 259 ? -3.332 5.879 9.964 1.00 91.44 259 LYS A C 1
ATOM 2134 O O . LYS A 1 259 ? -4.368 6.293 10.472 1.00 91.44 259 LYS A O 1
ATOM 2139 N N . GLU A 1 260 ? -3.307 4.878 9.086 1.00 93.19 260 GLU A N 1
ATOM 2140 C CA . GLU A 1 260 ? -4.515 4.198 8.593 1.00 93.19 260 GLU A CA 1
ATOM 2141 C C . GLU A 1 260 ? -5.315 3.552 9.729 1.00 93.19 260 GLU A C 1
ATOM 2143 O O . GLU A 1 260 ? -6.542 3.653 9.780 1.00 93.19 260 GLU A O 1
ATOM 2148 N N . PHE A 1 261 ? -4.630 2.923 10.688 1.00 95.25 261 PHE A N 1
ATOM 2149 C CA . PHE A 1 261 ? -5.287 2.375 11.868 1.00 95.25 261 PHE A CA 1
ATOM 2150 C C . PHE A 1 261 ? -5.954 3.472 12.708 1.00 95.25 261 PHE A C 1
ATOM 2152 O O . PHE A 1 261 ? -7.120 3.327 13.076 1.00 95.25 261 PHE A O 1
ATOM 2159 N N . LEU A 1 262 ? -5.256 4.581 12.974 1.00 94.25 262 LEU A N 1
ATOM 2160 C CA . LEU A 1 262 ? -5.806 5.709 13.731 1.00 94.25 262 LEU A CA 1
ATOM 2161 C C . LEU A 1 262 ? -7.010 6.354 13.037 1.00 94.25 262 LEU A C 1
ATOM 2163 O O . LEU A 1 262 ? -7.976 6.699 13.715 1.00 94.25 262 LEU A O 1
ATOM 2167 N N . ASP A 1 263 ? -6.990 6.483 11.711 1.00 93.31 263 ASP A N 1
ATOM 2168 C CA . ASP A 1 263 ? -8.099 7.055 10.940 1.00 93.31 263 ASP A CA 1
ATOM 2169 C C . ASP A 1 263 ? -9.348 6.148 11.005 1.00 93.31 263 ASP A C 1
ATOM 2171 O O . ASP A 1 263 ? -10.470 6.621 11.245 1.00 93.31 263 ASP A O 1
ATOM 2175 N N . LYS A 1 264 ? -9.166 4.822 10.908 1.00 93.25 264 LYS A N 1
ATOM 2176 C CA . LYS A 1 264 ? -10.250 3.844 11.124 1.00 93.25 264 LYS A CA 1
ATOM 2177 C C . LYS A 1 264 ? -10.751 3.852 12.566 1.00 93.25 264 LYS A C 1
ATOM 2179 O O . LYS A 1 264 ? -11.959 3.815 12.798 1.00 93.25 264 LYS A O 1
ATOM 2184 N N . TYR A 1 265 ? -9.845 3.938 13.537 1.00 94.69 265 TYR A N 1
ATOM 2185 C CA . TYR A 1 265 ? -10.192 3.988 14.954 1.00 94.69 265 TYR A CA 1
ATOM 2186 C C . TYR A 1 265 ? -10.962 5.265 15.311 1.00 94.69 265 TYR A C 1
ATOM 2188 O O . TYR A 1 265 ? -11.954 5.214 16.032 1.00 94.69 265 TYR A O 1
ATOM 2196 N N . ALA A 1 266 ? -10.580 6.412 14.748 1.00 93.38 266 ALA A N 1
ATOM 2197 C CA . ALA A 1 266 ? -11.308 7.665 14.917 1.00 93.38 266 ALA A CA 1
ATOM 2198 C C . ALA A 1 266 ? -12.729 7.584 14.336 1.00 93.38 266 ALA A C 1
ATOM 2200 O O . ALA A 1 266 ? -13.674 8.092 14.943 1.00 93.38 266 ALA A O 1
ATOM 2201 N N . THR A 1 267 ? -12.898 6.925 13.187 1.00 91.00 267 THR A N 1
ATOM 2202 C CA . THR A 1 267 ? -14.223 6.655 12.602 1.00 91.00 267 THR A CA 1
ATOM 2203 C C . THR A 1 267 ? -15.059 5.757 13.513 1.00 91.00 267 THR A C 1
ATOM 2205 O O . THR A 1 267 ? -16.210 6.082 13.801 1.00 91.00 267 THR A O 1
ATOM 2208 N N . PHE A 1 268 ? -14.459 4.700 14.062 1.00 91.06 268 PHE A N 1
ATOM 2209 C CA . PHE A 1 268 ? -15.095 3.854 15.071 1.00 91.06 268 PHE A CA 1
ATOM 2210 C C . PHE A 1 268 ? -15.540 4.657 16.303 1.00 91.06 268 PHE A C 1
ATOM 2212 O O . PHE A 1 268 ? -16.692 4.550 16.712 1.00 91.06 268 PHE A O 1
ATOM 2219 N N . LEU A 1 269 ? -14.689 5.523 16.862 1.00 90.12 269 LEU A N 1
ATOM 2220 C CA . LEU A 1 269 ? -15.054 6.349 18.019 1.00 90.12 269 LEU A CA 1
ATOM 2221 C C . LEU A 1 269 ? -16.244 7.275 17.732 1.00 90.12 269 LEU A C 1
ATOM 2223 O O . LEU A 1 269 ? -17.119 7.415 18.583 1.00 90.12 269 LEU A O 1
ATOM 2227 N N . LYS A 1 270 ? -16.316 7.860 16.528 1.00 88.00 270 LYS A N 1
ATOM 2228 C CA . LYS A 1 270 ? -17.466 8.677 16.097 1.00 88.00 270 LYS A CA 1
ATOM 2229 C C . LYS A 1 270 ? -18.762 7.870 16.009 1.00 88.00 270 LYS A C 1
ATOM 2231 O O . LYS A 1 270 ? -19.835 8.417 16.251 1.00 88.00 270 LYS A O 1
ATOM 2236 N N . LEU A 1 271 ? -18.682 6.597 15.624 1.00 84.00 271 LEU A N 1
ATOM 2237 C CA . LEU A 1 271 ? -19.834 5.699 15.596 1.00 84.00 271 LEU A CA 1
ATOM 2238 C C . LEU A 1 271 ? -20.281 5.354 17.022 1.00 84.00 271 LEU A C 1
ATOM 2240 O O . LEU A 1 271 ? -21.454 5.489 17.361 1.00 84.00 271 LEU A O 1
ATOM 2244 N N . ILE A 1 272 ? -19.332 4.995 17.887 1.00 84.25 272 ILE A N 1
ATOM 2245 C CA . ILE A 1 272 ? -19.614 4.649 19.282 1.00 84.25 272 ILE A CA 1
ATOM 2246 C C . ILE A 1 272 ? -20.193 5.829 20.056 1.00 84.25 272 ILE A C 1
ATOM 2248 O O . ILE A 1 272 ? -21.143 5.626 20.803 1.00 84.25 272 ILE A O 1
ATOM 2252 N N . SER A 1 273 ? -19.717 7.059 19.850 1.00 84.31 273 SER A N 1
ATOM 2253 C CA . SER A 1 273 ? -20.280 8.226 20.543 1.00 84.31 273 SER A CA 1
ATOM 2254 C C . SER A 1 273 ? -21.760 8.467 20.222 1.00 84.31 273 SER A C 1
ATOM 2256 O O . SER A 1 273 ? -22.447 9.119 21.000 1.00 84.31 273 SER A O 1
ATOM 2258 N N . LYS A 1 274 ? -22.255 7.958 19.084 1.00 80.81 274 LYS A N 1
ATOM 2259 C CA . LYS A 1 274 ? -23.674 8.036 18.704 1.00 80.81 274 LYS A CA 1
ATOM 2260 C C . LYS A 1 274 ? -24.511 6.929 19.345 1.00 80.81 274 LYS A C 1
ATOM 2262 O O . LYS A 1 274 ? -25.648 7.178 19.724 1.00 80.81 274 LYS A O 1
ATOM 2267 N N . VAL A 1 275 ? -23.963 5.717 19.452 1.00 78.44 275 VAL A N 1
ATOM 2268 C CA . VAL A 1 275 ? -24.709 4.519 19.889 1.00 78.44 275 VAL A CA 1
ATOM 2269 C C . VAL A 1 275 ? -24.574 4.258 21.396 1.00 78.44 275 VAL A C 1
ATOM 2271 O O . VAL A 1 275 ? -25.520 3.809 22.041 1.00 78.44 275 VAL A O 1
ATOM 2274 N N . TYR A 1 276 ? -23.416 4.571 21.980 1.00 80.31 276 TYR A N 1
ATOM 2275 C CA . TYR A 1 276 ? -23.076 4.334 23.385 1.00 80.31 276 TYR A CA 1
ATOM 2276 C C . TYR A 1 276 ? -22.395 5.572 24.012 1.00 80.31 276 TYR A C 1
ATOM 2278 O O . TYR A 1 276 ? -21.212 5.513 24.350 1.00 80.31 276 TYR A O 1
ATOM 2286 N N . PRO A 1 277 ? -23.116 6.695 24.193 1.00 76.50 277 PRO A N 1
ATOM 2287 C CA . PRO A 1 277 ? -22.531 7.963 24.650 1.00 76.50 277 PRO A CA 1
ATOM 2288 C C . PRO A 1 277 ? -21.908 7.902 26.056 1.00 76.50 277 PRO A C 1
ATOM 22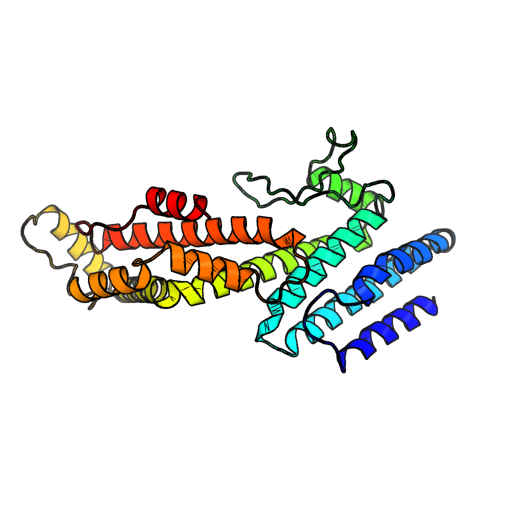90 O O . PRO A 1 277 ? -20.961 8.632 26.334 1.00 76.50 277 PRO A O 1
ATOM 2293 N N . ASP A 1 278 ? -22.402 7.016 26.925 1.00 78.38 278 ASP A N 1
ATOM 2294 C CA . ASP A 1 278 ? -21.937 6.895 28.316 1.00 78.38 278 ASP A CA 1
ATOM 2295 C C . ASP A 1 278 ? -20.753 5.924 28.496 1.00 78.38 278 ASP A C 1
ATOM 2297 O O . ASP A 1 278 ? -20.246 5.765 29.609 1.00 78.38 278 ASP A O 1
ATOM 2301 N N . GLU A 1 279 ? -20.331 5.209 27.445 1.00 78.44 279 GLU A N 1
ATOM 2302 C CA . GLU A 1 279 ? -19.290 4.189 27.579 1.00 78.44 279 GLU A CA 1
ATOM 2303 C C . GLU A 1 279 ? -17.890 4.795 27.425 1.00 78.44 279 GLU A C 1
ATOM 2305 O O . GLU A 1 279 ? -17.561 5.433 26.424 1.00 78.44 279 GLU A O 1
ATOM 2310 N N . LYS A 1 280 ? -17.021 4.546 28.408 1.00 82.62 280 LYS A N 1
ATOM 2311 C CA . LYS A 1 280 ? -15.624 4.975 28.347 1.00 82.62 280 LYS A CA 1
ATOM 2312 C C . LYS A 1 280 ? -14.823 4.039 27.439 1.00 82.62 280 LYS A C 1
ATOM 2314 O O . LYS A 1 280 ? -14.617 2.872 27.767 1.00 82.62 280 LYS A O 1
ATOM 2319 N N . VAL A 1 281 ? -14.320 4.575 26.332 1.00 86.81 281 VAL A N 1
ATOM 2320 C CA . VAL A 1 281 ? -13.453 3.876 25.370 1.00 86.81 281 VAL A CA 1
ATOM 2321 C C . VAL A 1 281 ? -12.115 4.606 25.277 1.00 86.81 281 VAL A C 1
ATOM 2323 O O . VAL A 1 281 ? -12.071 5.823 25.453 1.00 86.81 281 VAL A O 1
ATOM 2326 N N . THR A 1 282 ? -11.026 3.879 25.006 1.00 89.12 282 THR A N 1
ATOM 2327 C CA . THR A 1 282 ? -9.696 4.465 24.777 1.00 89.12 282 THR A CA 1
ATOM 2328 C C . THR A 1 282 ? -9.784 5.559 23.715 1.00 89.12 282 THR A C 1
ATOM 2330 O O . THR A 1 282 ? -10.257 5.322 22.603 1.00 89.12 282 THR A O 1
ATOM 2333 N N . SER A 1 283 ? -9.349 6.766 24.048 1.00 89.81 283 SER A N 1
ATOM 2334 C CA . SER A 1 283 ? -9.425 7.914 23.148 1.00 89.81 283 SER A CA 1
ATOM 2335 C C . SER A 1 283 ? -8.444 7.787 21.976 1.00 89.81 283 SER A C 1
ATOM 2337 O O . SER A 1 283 ? -7.477 7.025 22.015 1.00 89.81 283 SER A O 1
ATOM 2339 N N . ALA A 1 284 ? -8.657 8.576 20.919 1.00 89.75 284 ALA A N 1
ATOM 2340 C CA . ALA A 1 284 ? -7.728 8.625 19.789 1.00 89.75 284 ALA A CA 1
ATOM 2341 C C . ALA A 1 284 ? -6.330 9.139 20.187 1.00 89.75 284 ALA A C 1
ATOM 2343 O O . ALA A 1 284 ? -5.349 8.793 19.534 1.00 89.75 284 ALA A O 1
ATOM 2344 N N . THR A 1 285 ? -6.237 9.967 21.233 1.00 89.38 285 THR A N 1
ATOM 2345 C CA . THR A 1 285 ? -4.958 10.479 21.746 1.00 89.38 285 THR A CA 1
ATOM 2346 C C . THR A 1 285 ? -4.210 9.394 22.507 1.00 89.38 285 THR A C 1
ATOM 2348 O O . THR A 1 285 ? -3.084 9.093 22.137 1.00 89.38 285 THR A O 1
ATOM 2351 N N . GLU A 1 286 ? -4.864 8.719 23.457 1.00 90.31 286 GLU A N 1
ATOM 2352 C CA . GLU A 1 286 ? -4.257 7.591 24.181 1.00 90.31 286 GLU A CA 1
ATOM 2353 C C . GLU A 1 286 ? -3.805 6.485 23.214 1.00 90.31 286 GLU A C 1
ATOM 2355 O O . GLU A 1 286 ? -2.704 5.962 23.336 1.00 90.31 286 GLU A O 1
ATOM 2360 N N . MET A 1 287 ? -4.621 6.163 22.202 1.00 91.94 287 MET A N 1
ATOM 2361 C CA . MET A 1 287 ? -4.251 5.181 21.178 1.00 91.94 287 MET A CA 1
ATOM 2362 C C . MET A 1 287 ? -3.018 5.614 20.373 1.00 91.94 287 MET A C 1
ATOM 2364 O O . MET A 1 287 ? -2.174 4.786 20.037 1.00 91.94 287 MET A O 1
ATOM 2368 N N . ARG A 1 288 ? -2.896 6.911 20.063 1.00 91.44 288 ARG A N 1
ATOM 2369 C CA . ARG A 1 288 ? -1.728 7.464 19.366 1.00 91.44 288 ARG A CA 1
ATOM 2370 C C . ARG A 1 288 ? -0.468 7.352 20.217 1.00 91.44 288 ARG A C 1
ATOM 2372 O O . ARG A 1 288 ? 0.569 6.993 19.674 1.00 91.44 288 ARG A O 1
ATOM 2379 N N . ASP A 1 289 ? -0.571 7.620 21.513 1.00 90.62 289 ASP A N 1
ATOM 2380 C CA . ASP A 1 289 ? 0.567 7.550 22.430 1.00 90.62 289 ASP A CA 1
ATOM 2381 C C . ASP A 1 289 ? 1.074 6.104 22.572 1.00 90.62 289 ASP A C 1
ATOM 2383 O O . ASP A 1 289 ? 2.279 5.869 22.526 1.00 90.62 289 ASP A O 1
ATOM 2387 N N . ILE A 1 290 ? 0.166 5.119 22.622 1.00 89.12 290 ILE A N 1
ATOM 2388 C CA . ILE A 1 290 ? 0.518 3.684 22.618 1.00 89.12 290 ILE A CA 1
ATOM 2389 C C . ILE A 1 290 ? 1.183 3.269 21.292 1.00 89.12 290 ILE A C 1
ATOM 2391 O O . ILE A 1 290 ? 2.089 2.445 21.276 1.00 89.12 290 ILE A O 1
ATOM 2395 N N . LEU A 1 291 ? 0.755 3.822 20.156 1.00 87.94 291 LEU A N 1
ATOM 2396 C CA . LEU A 1 291 ? 1.396 3.549 18.861 1.00 87.94 291 LEU A CA 1
ATOM 2397 C C . LEU A 1 291 ? 2.750 4.250 18.699 1.00 87.94 291 LEU A C 1
ATOM 2399 O O . LEU A 1 291 ? 3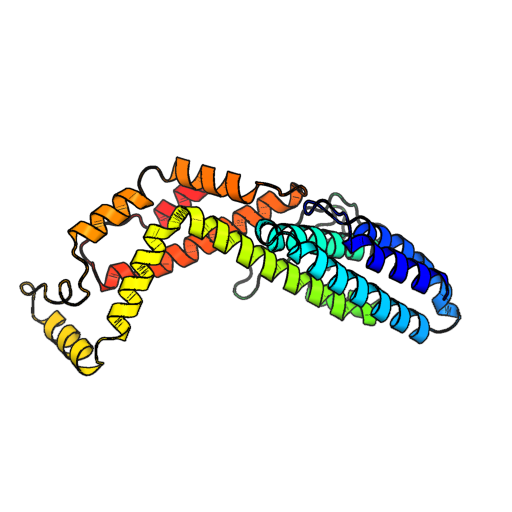.515 3.871 17.818 1.00 87.94 291 LEU A O 1
ATOM 2403 N N . ALA A 1 292 ? 3.014 5.299 19.480 1.00 84.62 292 ALA A N 1
ATOM 2404 C CA . ALA A 1 292 ? 4.259 6.058 19.444 1.00 84.62 292 ALA A CA 1
ATOM 2405 C C . ALA A 1 292 ? 5.339 5.478 20.369 1.00 84.62 292 ALA A C 1
ATOM 2407 O O . ALA A 1 292 ? 6.514 5.786 20.189 1.00 84.62 292 ALA A O 1
ATOM 2408 N N . SER A 1 293 ? 4.962 4.647 21.347 1.00 78.25 293 SER A N 1
ATOM 2409 C CA . SER A 1 293 ? 5.899 3.961 22.246 1.00 78.25 293 SER A CA 1
ATOM 2410 C C . SER A 1 293 ? 6.587 2.737 21.615 1.00 78.25 293 SER A C 1
ATOM 2412 O O . SER A 1 293 ? 7.377 2.075 22.294 1.00 78.25 293 SER A O 1
ATOM 2414 N N . LEU A 1 294 ? 6.305 2.449 20.336 1.00 64.75 294 LEU A N 1
ATOM 2415 C CA . LEU A 1 294 ? 6.816 1.332 19.532 1.00 64.75 294 LEU A CA 1
ATOM 2416 C C . LEU A 1 294 ? 7.389 1.820 18.195 1.00 64.75 294 LEU A C 1
ATOM 2418 O O . LEU A 1 294 ? 8.469 1.312 17.831 1.00 64.75 294 LEU A O 1
#

Sequence (294 aa):
MQFVDDACYQIEKYERNVRQIGVVPYIPRFSQLAARMEQYINGSRDLVDQAYTKIVSIMFVILEKIAQVEPKYVDIVLLENYAAFQHRYALFLNPNCDARSILFDIRTKNNMKWLLFCTTNCLNKFNMISSLYDLANVVPTLAKYYHQASEAYEQACSRHINLVIYIHFEKLFQFARKIEELMYNMSPEEVNEIIQFGALSRFLCLIPFQVGMSKVEFRKMLKSSLSGLDKTINAMYRKLQKNITAEELLPSLWEKCKKEFLDKYATFLKLISKVYPDEKVTSATEMRDILASL

Foldseek 3Di:
DVVLVVLLVVLVVVQPDDDLFAADPSLLCVLVVLVVLVVCVVPPLVVSLVSVVVRLVSNVVSQQSSLVPDVVCNLLSLLRHLVSNLLSVVCSLPVPQDSPFFWDWDDDPPDTDTDGDRPDDPPPDDDVVVVLVSVCVPRVSCSVSNVVSVVSNVVSLVVLLVVLLCVQQVLLVVVLVLLVVQVVPDDPVVVVVVVVVVVVDPPDPPLQPSSPDHPVNVVVSLCVRVPPVLVSLVSSLVSSCPSNPPVSCSVVSLVVSLVVSLVSVVVSVVSCCVNPVPDDHQDSVNSSVSSVVD

Radius of gyration: 25.15 Å; chains: 1; bounding box: 64×45×67 Å

Secondary structure (DSSP, 8-state):
-HHHHHHHHHHHHGGGS--SSS--THHHHHHHHHHHHHTTTTT-HHHHHHHHHHHHHHHHHHHHHHHHTSTTTHHHHHHHHHHHHHHHHHHHH-TTS-TT--EEEEEETTEEEEEE--SSS-TTS--HHHHHHHHHHH-HHHHHHHHHHHHHHHHHHHHHHHHHHHHHHHHHHHHHHHHHHHHHSS-HHHHHHHHHHHTT-TT---GGGTT---HHHHHHHHHHHHTTHHHHHHHHHHHHHTT---GGGHHHHHHHHHHHHHHHHHHHHHHHHHH-TT-----HHHHHHHHH--